Protein AF-A0A367UDM6-F1 (afdb_monomer_lite)

Radius of gyration: 26.12 Å; chains: 1; bounding box: 55×94×64 Å

Structure (mmCIF, N/CA/C/O backbone):
data_AF-A0A367UDM6-F1
#
_entry.id   AF-A0A367UDM6-F1
#
loop_
_atom_site.group_PDB
_atom_site.id
_atom_site.type_symbol
_atom_site.label_atom_id
_atom_site.label_alt_id
_atom_site.label_comp_id
_atom_site.label_asym_id
_atom_site.label_entity_id
_atom_site.label_seq_id
_atom_site.pdbx_PDB_ins_code
_atom_site.Cartn_x
_atom_site.Cartn_y
_atom_site.Cartn_z
_atom_site.occupancy
_atom_site.B_iso_or_equiv
_atom_site.auth_seq_id
_atom_site.auth_comp_id
_atom_site.auth_asym_id
_atom_site.auth_atom_id
_atom_site.pdbx_PDB_model_num
ATOM 1 N N . MET A 1 1 ? -26.751 77.078 39.925 1.00 35.97 1 MET A N 1
ATOM 2 C CA . MET A 1 1 ? -26.552 76.641 38.526 1.00 35.97 1 MET A CA 1
ATOM 3 C C . MET A 1 1 ? -26.388 75.133 38.505 1.00 35.97 1 MET A C 1
ATOM 5 O O . MET A 1 1 ? -25.827 74.573 39.434 1.00 35.97 1 MET A O 1
ATOM 9 N N . ILE A 1 2 ? -27.004 74.524 37.500 1.00 38.41 2 ILE A N 1
ATOM 10 C CA . ILE A 1 2 ?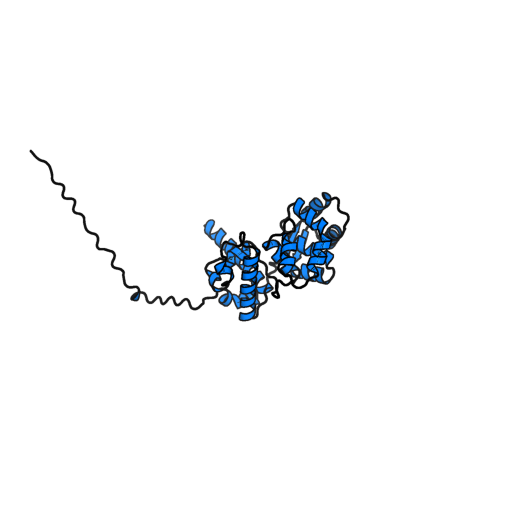 -27.357 73.110 37.335 1.00 38.41 2 ILE A CA 1
ATOM 11 C C . ILE A 1 2 ? -26.159 72.280 36.845 1.00 38.41 2 ILE A C 1
ATOM 13 O O . ILE A 1 2 ? -25.474 72.716 35.929 1.00 38.41 2 ILE A O 1
ATOM 17 N N . ALA A 1 3 ? -25.985 71.073 37.395 1.00 32.78 3 ALA A N 1
ATOM 18 C CA . ALA A 1 3 ? -25.475 69.860 36.731 1.00 32.78 3 ALA A CA 1
ATOM 19 C C . ALA A 1 3 ? -25.644 68.701 37.742 1.00 32.78 3 ALA A C 1
ATOM 21 O O . ALA A 1 3 ? -25.009 68.684 38.787 1.00 32.78 3 ALA A O 1
ATOM 22 N N . GLY A 1 4 ? -26.612 67.793 37.617 1.00 32.47 4 GLY A N 1
ATOM 23 C CA . GLY A 1 4 ? -26.711 66.826 36.527 1.00 32.47 4 GLY A CA 1
ATOM 24 C C . GLY A 1 4 ? -26.132 65.474 36.971 1.00 32.47 4 GLY A C 1
ATOM 25 O O . GLY A 1 4 ? -25.144 65.016 36.414 1.00 32.47 4 GLY A O 1
ATOM 26 N N . HIS A 1 5 ? -26.698 64.853 38.014 1.00 34.38 5 HIS A N 1
ATOM 27 C CA . HIS A 1 5 ? -26.355 63.481 38.405 1.00 34.38 5 HIS A CA 1
ATOM 28 C C . HIS A 1 5 ? -27.046 62.490 37.460 1.00 34.38 5 HIS A C 1
ATOM 30 O O . HIS A 1 5 ? -28.224 62.178 37.631 1.00 34.38 5 HIS A O 1
ATOM 36 N N . TYR A 1 6 ? -26.311 61.961 36.483 1.00 35.06 6 TYR A N 1
ATOM 37 C CA . TYR A 1 6 ? -26.729 60.755 35.772 1.00 35.06 6 TYR A CA 1
ATOM 38 C C . TYR A 1 6 ? -26.508 59.540 36.681 1.00 35.06 6 TYR A C 1
ATOM 40 O O . TYR A 1 6 ? -25.388 59.066 36.858 1.00 35.06 6 TYR A O 1
ATOM 48 N N . LYS A 1 7 ? -27.591 59.024 37.271 1.00 38.12 7 LYS A N 1
ATOM 49 C CA . LYS A 1 7 ? -27.615 57.674 37.845 1.00 38.12 7 LYS A CA 1
ATOM 50 C C . LYS A 1 7 ? -27.637 56.669 36.694 1.00 38.12 7 LYS A C 1
ATOM 52 O O . LYS A 1 7 ? -28.668 56.483 36.055 1.00 38.12 7 LYS A O 1
ATOM 57 N N . THR A 1 8 ? -26.525 55.988 36.440 1.00 35.59 8 THR A N 1
ATOM 58 C CA . THR A 1 8 ? -26.543 54.766 35.630 1.00 35.59 8 THR A CA 1
ATOM 59 C C . THR A 1 8 ? -27.162 53.643 36.461 1.00 35.59 8 THR A C 1
ATOM 61 O O . THR A 1 8 ? -26.503 53.069 37.329 1.00 35.59 8 THR A O 1
ATOM 64 N N . ASN A 1 9 ? -28.434 53.332 36.208 1.00 33.34 9 ASN A N 1
ATOM 65 C CA . ASN A 1 9 ? -29.053 52.089 36.657 1.00 33.34 9 ASN A CA 1
ATOM 66 C C . ASN A 1 9 ? -28.336 50.919 35.968 1.00 33.34 9 ASN A C 1
ATOM 68 O O . ASN A 1 9 ? -28.629 50.595 34.819 1.00 33.34 9 ASN A O 1
ATOM 72 N N . LYS A 1 10 ? -27.391 50.273 36.658 1.00 34.75 10 LYS A N 1
ATOM 73 C CA . LYS A 1 10 ? -26.944 48.934 36.263 1.00 34.75 10 LYS A CA 1
ATOM 74 C C . LYS A 1 10 ? -28.079 47.966 36.584 1.00 34.75 10 LYS A C 1
ATOM 76 O O . LYS A 1 10 ? -28.237 47.549 37.728 1.00 34.75 10 LYS A O 1
ATOM 81 N N . VAL A 1 11 ? -28.879 47.632 35.575 1.00 36.06 11 VAL A N 1
ATOM 82 C CA . VAL A 1 11 ? -29.756 46.460 35.618 1.00 36.06 11 VAL A CA 1
ATOM 83 C C . VAL A 1 11 ? -28.844 45.249 35.796 1.00 36.06 11 VAL A C 1
ATOM 85 O O . VAL A 1 11 ? -28.077 44.897 34.902 1.00 36.06 11 VAL A O 1
ATOM 88 N N . ARG A 1 12 ? -28.863 44.655 36.990 1.00 34.75 12 ARG A N 1
ATOM 89 C CA . ARG A 1 12 ? -28.202 43.378 37.254 1.00 34.75 12 ARG A CA 1
ATOM 90 C C . ARG A 1 12 ? -29.010 42.329 36.494 1.00 34.75 12 ARG A C 1
ATOM 92 O O . ARG A 1 12 ? -30.126 42.014 36.899 1.00 34.75 12 ARG A O 1
ATOM 99 N N . MET A 1 13 ? -28.496 41.858 35.359 1.00 31.05 13 MET A N 1
ATOM 100 C CA . MET A 1 13 ? -29.073 40.683 34.709 1.00 31.05 13 MET A CA 1
ATOM 101 C C . MET A 1 13 ? -28.973 39.514 35.699 1.00 31.05 13 MET A C 1
ATOM 103 O O . MET A 1 13 ? -27.928 39.385 36.347 1.00 31.05 13 MET A O 1
ATOM 107 N N . PRO A 1 14 ? -30.032 38.708 35.881 1.00 36.47 14 PRO A N 1
ATOM 108 C CA . PRO A 1 14 ? -29.934 37.515 36.706 1.00 36.47 14 PRO A CA 1
ATOM 109 C C . PRO A 1 14 ? -28.837 36.614 36.132 1.00 36.47 14 PRO A C 1
ATOM 111 O O . PRO A 1 14 ? -28.745 36.442 34.915 1.00 36.47 14 PRO A O 1
ATOM 114 N N . GLU A 1 15 ? -27.981 36.080 37.005 1.00 37.78 15 GLU A N 1
ATOM 115 C CA . GLU A 1 15 ? -27.029 35.039 36.621 1.00 37.78 15 GLU A CA 1
ATOM 116 C C . GLU A 1 15 ? -27.795 33.911 35.919 1.00 37.78 15 GLU A C 1
ATOM 118 O O . GLU A 1 15 ? -28.876 33.537 36.393 1.00 37.78 15 GLU A O 1
ATOM 123 N N . PRO A 1 16 ? -27.289 33.374 34.794 1.00 30.52 16 PRO A N 1
ATOM 124 C CA . PRO A 1 16 ? -27.935 32.252 34.140 1.00 30.52 16 PRO A CA 1
ATOM 125 C C . PRO A 1 16 ? -27.955 31.086 35.128 1.00 30.52 16 PRO A C 1
ATOM 127 O O . PRO A 1 16 ? -26.925 30.487 35.439 1.00 30.52 16 PRO A O 1
ATOM 130 N N . GLN A 1 17 ? -29.143 30.793 35.658 1.00 34.12 17 GLN A N 1
ATOM 131 C CA . GLN A 1 17 ? -29.380 29.605 36.458 1.00 34.12 17 GLN A CA 1
ATOM 132 C C . GLN A 1 17 ? -28.941 28.403 35.621 1.00 34.12 17 GLN A C 1
ATOM 134 O O . GLN A 1 17 ? -29.467 28.179 34.531 1.00 34.12 17 GLN A O 1
ATOM 139 N N . ARG A 1 18 ? -27.964 27.636 36.124 1.00 36.09 18 ARG A N 1
ATOM 140 C CA . ARG A 1 18 ? -27.658 26.301 35.602 1.00 36.09 18 ARG A CA 1
ATOM 141 C C . ARG A 1 18 ? -28.936 25.480 35.699 1.00 36.09 18 ARG A C 1
ATOM 143 O O . ARG A 1 18 ? -29.297 25.000 36.773 1.00 36.09 18 ARG A O 1
ATOM 150 N N . VAL A 1 19 ? -29.631 25.354 34.577 1.00 35.25 19 VAL A N 1
ATOM 151 C CA . VAL A 1 19 ? -30.741 24.424 34.439 1.00 35.25 19 VAL A CA 1
ATOM 152 C C . VAL A 1 19 ? -30.139 23.036 34.603 1.00 35.25 19 VAL A C 1
ATOM 154 O O . VAL A 1 19 ? -29.270 22.629 33.838 1.00 35.25 19 VAL A O 1
ATOM 157 N N . SER A 1 20 ? -30.535 22.357 35.675 1.00 38.78 20 SER A N 1
ATOM 158 C CA . SER A 1 20 ? -30.094 21.003 35.988 1.00 38.78 20 SER A CA 1
ATOM 159 C C . SER A 1 20 ? -30.383 20.092 34.789 1.00 38.78 20 SER A C 1
ATOM 161 O O . SER A 1 20 ? -31.542 19.955 34.391 1.00 38.78 20 SER A O 1
ATOM 163 N N . GLU A 1 21 ? -29.350 19.425 34.270 1.00 39.59 21 GLU A N 1
ATOM 164 C CA . GLU A 1 21 ? -29.388 18.466 33.150 1.00 39.59 21 GLU A CA 1
ATOM 165 C C . GLU A 1 21 ? -30.354 17.280 33.359 1.00 39.59 21 GLU A C 1
ATOM 167 O O . GLU A 1 21 ? -30.562 16.478 32.458 1.00 39.59 21 GLU A O 1
ATOM 172 N N . LYS A 1 22 ? -31.022 17.175 34.515 1.00 36.84 22 LYS A N 1
ATOM 173 C CA . LYS A 1 22 ? -32.024 16.136 34.801 1.00 36.84 22 LYS A CA 1
ATOM 174 C C . LYS A 1 22 ? -33.392 16.326 34.125 1.00 36.84 22 LYS A C 1
ATOM 176 O O . LYS A 1 22 ? -34.263 15.488 34.334 1.00 36.84 22 LYS A O 1
ATOM 181 N N . LEU A 1 23 ? -33.610 17.389 33.344 1.00 37.94 23 LEU A N 1
ATOM 182 C CA . LEU A 1 23 ? -34.902 17.674 32.684 1.00 37.94 23 LEU A CA 1
ATOM 183 C C . LEU A 1 23 ? -34.930 17.420 31.171 1.00 37.94 23 LEU A C 1
ATOM 185 O O . LEU A 1 23 ? -35.984 17.540 30.551 1.00 37.94 23 LEU A O 1
ATOM 189 N N . LEU A 1 24 ? -33.813 16.999 30.584 1.00 37.78 24 LEU A N 1
ATOM 190 C CA . LEU A 1 24 ? -33.783 16.441 29.239 1.00 37.78 24 LEU A CA 1
ATOM 191 C C . LEU A 1 24 ? -33.465 14.963 29.402 1.00 37.78 24 LEU A C 1
ATOM 193 O O . LEU A 1 24 ? -32.343 14.602 29.738 1.00 37.78 24 LEU A O 1
ATOM 197 N N . GLY A 1 25 ? -34.467 14.108 29.209 1.00 35.09 25 GLY A N 1
ATOM 198 C CA . GLY A 1 25 ? -34.330 12.652 29.194 1.00 35.09 25 GLY A CA 1
ATOM 199 C C . GLY A 1 25 ? -33.499 12.145 28.014 1.00 35.09 25 GLY A C 1
ATOM 200 O O . GLY A 1 25 ? -33.916 11.222 27.326 1.00 35.09 25 GLY A O 1
ATOM 201 N N . VAL A 1 26 ? -32.335 12.743 27.765 1.00 39.34 26 VAL A N 1
ATOM 202 C CA . VAL A 1 26 ? -31.347 12.260 26.813 1.00 39.34 26 VAL A CA 1
ATOM 203 C C . VAL A 1 26 ? -30.270 11.569 27.621 1.00 39.34 26 VAL A C 1
ATOM 205 O O . VAL A 1 26 ? -29.244 12.124 28.003 1.00 39.34 26 VAL A O 1
ATOM 208 N N . ASN A 1 27 ? -30.568 10.317 27.933 1.00 30.84 27 ASN A N 1
ATOM 209 C CA . ASN A 1 27 ? -29.578 9.370 28.384 1.00 30.84 27 ASN A CA 1
ATOM 210 C C . ASN A 1 27 ? -28.679 9.090 27.168 1.00 30.84 27 ASN A C 1
ATOM 212 O O . ASN A 1 27 ? -28.919 8.129 26.442 1.00 30.84 27 ASN A O 1
ATOM 216 N N . TRP A 1 28 ? -27.676 9.937 26.900 1.00 37.62 28 TRP A N 1
ATOM 217 C CA . TRP A 1 28 ? -26.573 9.585 26.000 1.00 37.62 28 TRP A CA 1
ATOM 218 C C . TRP A 1 28 ? -25.713 8.535 26.704 1.00 37.62 28 TRP A C 1
ATOM 220 O O . TRP A 1 28 ? -24.564 8.761 27.073 1.00 37.62 28 TRP A O 1
ATOM 230 N N . LYS A 1 29 ? -26.288 7.352 26.913 1.00 35.75 29 LYS A N 1
ATOM 231 C CA . LYS A 1 29 ? -25.485 6.148 26.896 1.00 35.75 29 LYS A CA 1
ATOM 232 C C . LYS A 1 29 ? -25.047 6.014 25.446 1.00 35.75 29 LYS A C 1
ATOM 234 O O . LYS A 1 29 ? -25.788 5.473 24.632 1.00 35.75 29 LYS A O 1
ATOM 239 N N . PHE A 1 30 ? -23.866 6.537 25.130 1.00 42.69 30 PHE A N 1
ATOM 240 C CA . PHE A 1 30 ? -23.051 5.969 24.067 1.00 42.69 30 PHE A CA 1
ATOM 241 C C . PHE A 1 30 ? -22.792 4.517 24.487 1.00 42.69 30 PHE A C 1
ATOM 243 O O . PHE A 1 30 ? -21.803 4.209 25.140 1.00 42.69 30 PHE A O 1
ATOM 250 N N . ALA A 1 31 ? -23.762 3.634 24.243 1.00 41.09 31 ALA A N 1
ATOM 251 C CA . ALA A 1 31 ? -23.430 2.240 24.030 1.00 41.09 31 ALA A CA 1
ATOM 252 C C . ALA A 1 31 ? -22.406 2.255 22.897 1.00 41.09 31 ALA A C 1
ATOM 254 O O . ALA A 1 31 ? -22.647 2.982 21.938 1.00 41.09 31 ALA A O 1
ATOM 255 N N . ASP A 1 32 ? -21.283 1.555 23.064 1.00 53.94 32 ASP A N 1
ATOM 256 C CA . ASP A 1 32 ? -20.165 1.462 22.119 1.00 53.94 32 ASP A CA 1
ATOM 257 C C . ASP A 1 32 ? -20.661 1.360 20.668 1.00 53.94 32 ASP A C 1
ATOM 259 O O . ASP A 1 32 ? -20.943 0.278 20.149 1.00 53.94 32 ASP A O 1
ATOM 263 N N . HIS A 1 33 ? -20.858 2.513 20.034 1.00 66.56 33 HIS A N 1
ATOM 264 C CA . HIS A 1 33 ? -21.528 2.606 18.752 1.00 66.56 33 HIS A CA 1
ATOM 265 C C . HIS A 1 33 ? -20.448 2.503 17.695 1.00 66.56 33 HIS A C 1
ATOM 267 O O . HIS A 1 33 ? -19.796 3.481 17.342 1.00 66.56 33 HIS A O 1
ATOM 273 N N . MET A 1 34 ? -20.222 1.278 17.252 1.00 80.00 34 MET A N 1
ATOM 274 C CA . MET A 1 34 ? -19.227 0.952 16.246 1.00 80.00 34 MET A CA 1
ATOM 275 C C . MET A 1 34 ? -19.828 1.163 14.861 1.00 80.00 34 MET A C 1
ATOM 277 O O . MET A 1 34 ? -20.696 0.392 14.448 1.00 80.00 34 MET A O 1
ATOM 281 N N . ALA A 1 35 ? -19.388 2.189 14.132 1.00 88.50 35 ALA A N 1
ATOM 282 C CA . ALA A 1 35 ? -19.884 2.462 12.784 1.00 88.50 35 ALA A CA 1
ATOM 283 C C . ALA A 1 35 ? -19.607 1.280 11.844 1.00 88.50 35 ALA A C 1
ATOM 285 O O . ALA A 1 35 ? -20.434 0.946 10.992 1.00 88.50 35 ALA A O 1
ATOM 286 N N . ILE A 1 36 ? -18.497 0.560 12.053 1.00 90.56 36 ILE A N 1
ATOM 287 C CA . ILE A 1 36 ? -18.208 -0.674 11.315 1.00 90.56 36 ILE A CA 1
ATOM 288 C C . ILE A 1 36 ? -19.290 -1.730 11.554 1.00 90.56 36 ILE A C 1
ATOM 290 O O . ILE A 1 36 ? -19.699 -2.386 10.596 1.00 90.56 36 ILE A O 1
ATOM 294 N N . HIS A 1 37 ? -19.804 -1.868 12.784 1.00 91.81 37 HIS A N 1
ATOM 295 C CA . HIS A 1 37 ? -20.861 -2.833 13.107 1.00 91.81 37 HIS A CA 1
ATOM 296 C C . HIS A 1 37 ? -22.113 -2.630 12.244 1.00 91.81 37 HIS A C 1
ATOM 298 O O . HIS A 1 37 ? -22.652 -3.585 11.678 1.00 91.81 37 HIS A O 1
ATOM 304 N N . GLU A 1 38 ? -22.550 -1.382 12.100 1.00 90.06 38 GLU A N 1
ATOM 305 C CA . GLU A 1 38 ? -23.736 -1.034 11.313 1.00 90.06 38 GLU A CA 1
ATOM 306 C C . GLU A 1 38 ? -23.540 -1.299 9.817 1.00 90.06 38 GLU A C 1
ATOM 308 O O . GLU A 1 38 ? -24.483 -1.624 9.093 1.00 90.06 38 GLU A O 1
ATOM 313 N N . GLN A 1 39 ? -22.292 -1.218 9.354 1.00 91.88 39 GLN A N 1
ATOM 314 C CA . GLN A 1 39 ? -21.922 -1.393 7.955 1.00 91.88 39 GLN A CA 1
ATOM 315 C C . GLN A 1 39 ? -21.478 -2.827 7.615 1.00 91.88 39 GLN A C 1
ATOM 317 O O . GLN A 1 39 ? -21.146 -3.094 6.460 1.00 91.88 39 GLN A O 1
ATOM 322 N N . ILE A 1 40 ? -21.516 -3.793 8.545 1.00 92.44 40 ILE A N 1
ATOM 323 C CA . ILE A 1 40 ? -21.000 -5.160 8.302 1.00 92.44 40 ILE A CA 1
ATOM 324 C C . ILE A 1 40 ? -21.653 -5.844 7.104 1.00 92.44 40 ILE A C 1
ATOM 326 O O . ILE A 1 40 ? -20.968 -6.479 6.299 1.00 92.44 40 ILE A O 1
ATOM 330 N N . GLN A 1 41 ? -22.971 -5.712 6.939 1.00 91.25 41 GLN A N 1
ATOM 331 C CA . GLN A 1 41 ? -23.644 -6.306 5.781 1.00 91.25 41 GLN A CA 1
ATOM 332 C C . GLN A 1 41 ? -23.197 -5.657 4.472 1.00 91.25 41 GLN A C 1
ATOM 334 O O . GLN A 1 41 ? -23.0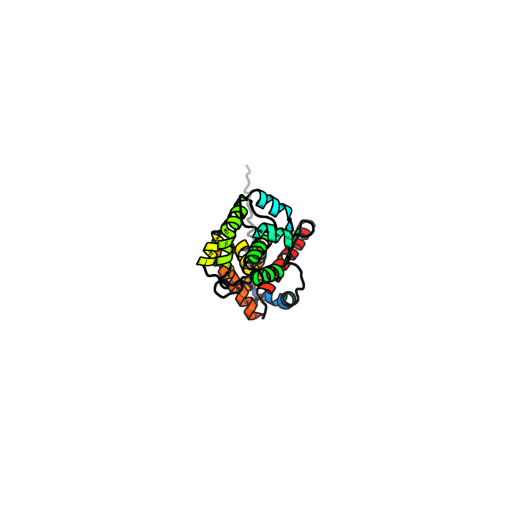66 -6.349 3.462 1.00 91.25 41 GLN A O 1
ATOM 339 N N . ARG A 1 42 ? -22.897 -4.355 4.484 1.00 89.56 42 ARG A N 1
ATOM 340 C CA . ARG A 1 42 ? -22.290 -3.674 3.342 1.00 89.56 42 ARG A CA 1
ATOM 341 C C . ARG A 1 42 ? -20.887 -4.223 3.098 1.00 89.56 42 ARG A C 1
ATOM 343 O O . ARG A 1 42 ? -20.645 -4.722 2.006 1.00 89.56 42 ARG A O 1
ATOM 350 N N . ILE A 1 43 ? -20.020 -4.255 4.113 1.00 91.25 43 ILE A N 1
ATOM 351 C CA . ILE A 1 43 ? -18.641 -4.782 4.034 1.00 91.25 43 ILE A CA 1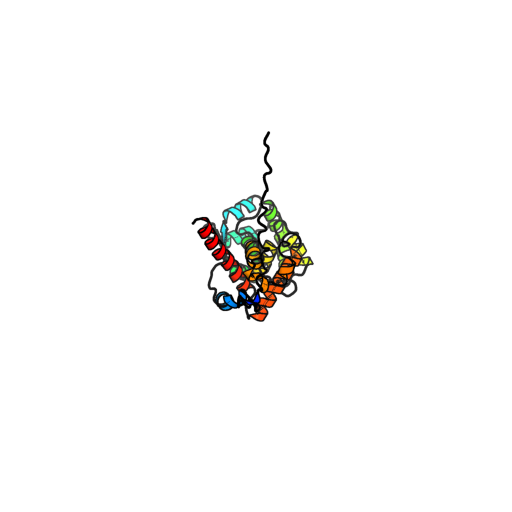
ATOM 352 C C . ILE A 1 43 ? -18.602 -6.175 3.382 1.00 91.25 43 ILE A C 1
ATOM 354 O O . ILE A 1 43 ? -17.814 -6.417 2.458 1.00 91.25 43 ILE A O 1
ATOM 358 N N . ARG A 1 44 ? -19.508 -7.069 3.803 1.00 90.56 44 ARG A N 1
ATOM 359 C CA . ARG A 1 44 ? -19.636 -8.436 3.273 1.00 90.56 44 ARG A CA 1
ATOM 360 C C . ARG A 1 44 ? -20.109 -8.499 1.826 1.00 90.56 44 ARG A C 1
ATOM 362 O O . ARG A 1 44 ? -19.588 -9.294 1.049 1.00 90.56 44 ARG A O 1
ATOM 369 N N . ASN A 1 45 ? -21.069 -7.655 1.460 1.00 86.69 45 ASN A N 1
ATOM 370 C CA . ASN A 1 45 ? -21.760 -7.733 0.173 1.00 86.69 45 ASN A CA 1
ATOM 371 C C . ASN A 1 45 ? -21.246 -6.752 -0.885 1.00 86.69 45 ASN A C 1
ATOM 373 O O . ASN A 1 45 ? -21.791 -6.717 -1.988 1.00 86.69 45 ASN A O 1
ATOM 377 N N . LEU A 1 46 ? -20.217 -5.960 -0.585 1.00 79.81 46 LEU A N 1
ATOM 378 C CA . LEU A 1 46 ? -19.567 -5.085 -1.556 1.00 79.81 46 LEU A CA 1
ATOM 379 C C . LEU A 1 46 ? -19.144 -5.899 -2.797 1.00 79.81 46 LEU A C 1
ATOM 381 O O . LEU A 1 46 ? -18.406 -6.882 -2.703 1.00 79.81 46 LEU A O 1
ATOM 385 N N . LYS A 1 47 ? -19.642 -5.500 -3.973 1.00 66.44 47 LYS A N 1
ATOM 386 C CA . LYS A 1 47 ? -19.364 -6.148 -5.274 1.00 66.44 47 LYS A CA 1
ATOM 387 C C . LYS A 1 47 ? -18.413 -5.340 -6.163 1.00 66.44 47 LYS A C 1
ATOM 389 O O . LYS A 1 47 ? -18.184 -5.711 -7.308 1.00 66.44 47 LYS A O 1
ATOM 394 N N . SER A 1 48 ? -17.915 -4.219 -5.656 1.00 57.78 48 SER A N 1
ATOM 395 C CA . SER A 1 48 ? -17.253 -3.191 -6.450 1.00 57.78 48 SER A CA 1
ATOM 396 C C . SER A 1 48 ? -15.907 -3.612 -7.052 1.00 57.78 48 SER A C 1
ATOM 398 O O . SER A 1 48 ? -15.164 -4.419 -6.488 1.00 57.78 48 SER A O 1
ATOM 400 N N . THR A 1 49 ? -15.592 -2.975 -8.183 1.00 53.88 49 THR A N 1
ATOM 401 C CA . THR A 1 49 ? -14.324 -2.977 -8.929 1.00 53.88 49 THR A CA 1
ATOM 402 C C . THR A 1 49 ? -13.293 -1.971 -8.392 1.00 53.88 49 THR A C 1
ATOM 404 O O . THR A 1 49 ? -12.264 -1.761 -9.029 1.00 53.88 49 THR A O 1
ATOM 407 N N . THR A 1 50 ? -13.527 -1.347 -7.230 1.00 55.66 50 THR A N 1
ATOM 408 C CA . THR A 1 50 ? -12.801 -0.168 -6.689 1.00 55.66 50 THR A CA 1
ATOM 409 C C . THR A 1 50 ? -11.300 -0.321 -6.469 1.00 55.66 50 THR A C 1
ATOM 411 O O . THR A 1 50 ? -10.628 0.657 -6.159 1.00 55.66 50 THR A O 1
ATOM 414 N N . TRP A 1 51 ? -10.747 -1.510 -6.669 1.00 73.62 51 TRP A N 1
ATOM 415 C CA . TRP A 1 51 ? -9.309 -1.752 -6.587 1.00 73.62 51 TRP A CA 1
ATOM 416 C C . TRP A 1 51 ? -8.650 -2.157 -7.884 1.00 73.62 51 TRP A C 1
ATOM 418 O O . TRP A 1 51 ? -7.573 -2.757 -7.888 1.00 73.62 51 TRP A O 1
ATOM 428 N N . GLN A 1 52 ? -9.285 -1.774 -8.980 1.00 85.38 52 GLN A N 1
ATOM 429 C CA . GLN A 1 52 ? -8.613 -1.592 -10.242 1.00 85.38 52 GLN A CA 1
ATOM 430 C C . GLN A 1 52 ? -7.966 -0.212 -10.274 1.00 85.38 52 GLN A C 1
ATOM 432 O O . GLN A 1 52 ? -8.623 0.811 -10.087 1.00 85.38 52 GLN A O 1
ATOM 437 N N . THR A 1 53 ? -6.665 -0.191 -10.520 1.00 88.50 53 THR A N 1
ATOM 438 C CA . THR A 1 53 ? -5.974 1.026 -10.914 1.00 88.50 53 THR A CA 1
ATOM 439 C C . THR A 1 53 ? -5.821 1.038 -12.425 1.00 88.50 53 THR A C 1
ATOM 441 O O . THR A 1 53 ? -5.704 -0.011 -13.059 1.00 88.50 53 THR A O 1
ATOM 444 N N . VAL A 1 54 ? -5.853 2.237 -12.999 1.00 90.25 54 VAL A N 1
ATOM 445 C CA . VAL A 1 54 ? -5.528 2.466 -14.404 1.00 90.25 54 VAL A CA 1
ATOM 446 C C . VAL A 1 54 ? -4.322 3.383 -14.432 1.00 90.25 54 VAL A C 1
ATOM 448 O O . VAL A 1 54 ? -4.321 4.438 -13.792 1.00 90.25 54 VAL A O 1
ATOM 451 N N . SER A 1 55 ? -3.286 2.960 -15.142 1.00 92.19 55 SER A N 1
ATOM 452 C CA . SER A 1 55 ? -2.083 3.747 -15.354 1.00 92.19 55 SER A CA 1
ATOM 453 C C . SER A 1 55 ? -1.793 3.864 -16.841 1.00 92.19 55 SER A C 1
ATOM 455 O O . SER A 1 55 ? -2.049 2.938 -17.604 1.00 92.19 55 SER A O 1
ATOM 457 N N . ARG A 1 56 ? -1.260 5.006 -17.268 1.00 91.38 56 ARG A N 1
ATOM 458 C CA . ARG A 1 56 ? -0.939 5.236 -18.677 1.00 91.38 56 ARG A CA 1
ATOM 459 C C . ARG A 1 56 ? 0.397 4.600 -19.035 1.00 91.38 56 ARG A C 1
ATOM 461 O O . ARG A 1 56 ? 1.395 4.855 -18.366 1.00 91.38 56 ARG A O 1
ATOM 468 N N . GLU A 1 57 ? 0.431 3.827 -20.112 1.00 91.81 57 GLU A N 1
ATOM 469 C CA . GLU A 1 57 ? 1.641 3.165 -20.611 1.00 91.81 57 GLU A CA 1
ATOM 470 C C . GLU A 1 57 ? 2.746 4.169 -20.967 1.00 91.81 57 GLU A C 1
ATOM 472 O O . GLU A 1 57 ? 3.911 3.963 -20.625 1.00 91.81 57 GLU A O 1
ATOM 477 N N . ASP A 1 58 ? 2.383 5.277 -21.616 1.00 89.44 58 ASP A N 1
ATOM 478 C CA . ASP A 1 58 ? 3.328 6.289 -22.096 1.00 89.44 58 ASP A CA 1
ATOM 479 C C . ASP A 1 58 ? 4.095 6.982 -20.963 1.00 89.44 58 ASP A C 1
ATOM 481 O O . ASP A 1 58 ? 5.268 7.324 -21.120 1.00 89.44 58 ASP A O 1
ATOM 485 N N . MET A 1 59 ? 3.464 7.123 -19.796 1.00 87.50 59 MET A N 1
ATOM 486 C CA . MET A 1 59 ? 4.113 7.589 -18.580 1.00 87.50 59 MET A CA 1
ATOM 487 C C . MET A 1 59 ? 5.242 6.636 -18.187 1.00 87.50 59 MET A C 1
ATOM 489 O O . MET A 1 59 ? 6.355 7.088 -17.948 1.00 87.50 59 MET A O 1
ATOM 493 N N . TRP A 1 60 ? 4.995 5.327 -18.149 1.00 88.50 60 TRP A N 1
ATOM 494 C CA . TRP A 1 60 ? 6.021 4.354 -17.771 1.00 88.50 60 TRP A CA 1
ATOM 495 C C . TRP A 1 60 ? 7.125 4.259 -18.817 1.00 88.50 60 TRP A C 1
ATOM 497 O O . TRP A 1 60 ? 8.296 4.357 -18.458 1.00 88.50 60 TRP A O 1
ATOM 507 N N . ARG A 1 61 ? 6.777 4.152 -20.105 1.00 87.94 61 ARG A N 1
ATOM 508 C CA . ARG A 1 61 ? 7.771 4.094 -21.190 1.00 87.94 61 ARG A CA 1
ATOM 509 C C . ARG A 1 61 ? 8.640 5.342 -21.240 1.00 87.94 61 ARG A C 1
ATOM 511 O O . ARG A 1 61 ? 9.857 5.230 -21.196 1.00 87.94 61 ARG A O 1
ATOM 518 N N . GLY A 1 62 ? 8.033 6.528 -21.206 1.00 84.06 62 GLY A N 1
ATOM 519 C CA . GLY A 1 62 ? 8.778 7.786 -21.229 1.00 84.06 62 GLY A CA 1
ATOM 520 C C . GLY A 1 62 ? 9.673 7.993 -20.003 1.00 84.06 62 GLY A C 1
ATOM 521 O O . GLY A 1 62 ? 10.661 8.728 -20.081 1.00 84.06 62 GLY A O 1
ATOM 522 N N . LEU A 1 63 ? 9.353 7.360 -18.869 1.00 80.12 63 LEU A N 1
ATOM 523 C CA . LEU A 1 63 ? 10.241 7.324 -17.711 1.00 80.12 63 LEU A CA 1
ATOM 524 C C . LEU A 1 63 ? 11.382 6.311 -17.889 1.00 80.12 63 LEU A C 1
ATOM 526 O O . LEU A 1 63 ? 12.513 6.650 -17.551 1.00 80.12 63 LEU A O 1
ATOM 530 N N . LEU A 1 64 ? 11.104 5.115 -18.423 1.00 84.94 64 LEU A N 1
ATOM 531 C CA . LEU A 1 64 ? 12.095 4.061 -18.681 1.00 84.94 64 LEU A CA 1
ATOM 532 C C . LEU A 1 64 ? 13.113 4.462 -19.757 1.00 84.94 64 LEU A C 1
ATOM 534 O O . LEU A 1 64 ? 14.298 4.222 -19.564 1.00 84.94 64 LEU A O 1
ATOM 538 N N . ASP A 1 65 ? 12.688 5.149 -20.822 1.00 82.31 65 ASP A N 1
ATOM 539 C CA . ASP A 1 65 ? 13.561 5.628 -21.912 1.00 82.31 65 ASP A CA 1
ATOM 540 C C . ASP A 1 65 ? 14.667 6.577 -21.421 1.00 82.31 65 ASP A C 1
ATOM 542 O O . ASP A 1 65 ? 15.693 6.767 -22.072 1.00 82.31 65 ASP A O 1
ATOM 546 N N . ARG A 1 66 ? 14.459 7.203 -20.257 1.00 78.75 66 ARG A N 1
ATOM 547 C CA . ARG A 1 66 ? 15.429 8.105 -19.618 1.00 78.75 66 ARG A CA 1
ATOM 548 C C . ARG A 1 66 ? 16.423 7.367 -18.723 1.00 78.75 66 ARG A C 1
ATOM 550 O O . ARG A 1 66 ? 17.316 8.008 -18.169 1.00 78.75 66 ARG A O 1
ATOM 557 N N . LEU A 1 67 ? 16.258 6.059 -18.535 1.00 76.50 67 LEU A N 1
ATOM 558 C CA . LEU A 1 67 ? 17.119 5.230 -17.701 1.00 76.50 67 LEU A CA 1
ATOM 559 C C . LEU A 1 67 ? 18.114 4.473 -18.578 1.00 76.50 67 LEU A C 1
ATOM 561 O O . LEU A 1 67 ? 17.732 3.719 -19.466 1.00 76.50 67 LEU A O 1
ATOM 565 N N . SER A 1 68 ? 19.403 4.591 -18.267 1.00 68.00 68 SER A N 1
ATOM 566 C CA . SER A 1 68 ? 20.407 3.646 -18.760 1.00 68.00 68 SER A CA 1
ATOM 567 C C . SER A 1 68 ? 20.333 2.371 -17.917 1.00 68.00 68 SER A C 1
ATOM 569 O O . SER A 1 68 ? 21.070 2.229 -16.940 1.00 68.00 68 SER A O 1
ATOM 571 N N . TYR A 1 69 ? 19.394 1.483 -18.241 1.00 72.31 69 TYR A N 1
ATOM 572 C CA . TYR A 1 69 ? 19.125 0.261 -17.482 1.00 72.31 69 TYR A CA 1
ATOM 573 C C . TYR A 1 69 ? 19.019 -0.959 -18.401 1.00 72.31 69 TYR A C 1
ATOM 575 O O . TYR A 1 69 ? 18.488 -0.863 -19.503 1.00 72.31 69 TYR A O 1
ATOM 583 N N . ASN A 1 70 ? 19.542 -2.100 -17.941 1.00 73.81 70 ASN A N 1
ATOM 584 C CA . ASN A 1 70 ? 19.675 -3.307 -18.761 1.00 73.81 70 ASN A CA 1
ATOM 585 C C . ASN A 1 70 ? 18.576 -4.351 -18.522 1.00 73.81 70 ASN A C 1
ATOM 587 O O . ASN A 1 70 ? 18.369 -5.195 -19.393 1.00 73.81 70 ASN A O 1
ATOM 591 N N . ASP A 1 71 ? 17.892 -4.339 -17.375 1.00 81.56 71 ASP A N 1
ATOM 592 C CA . ASP A 1 71 ? 16.875 -5.355 -17.083 1.00 81.56 71 ASP A CA 1
ATOM 593 C C . ASP A 1 71 ? 15.559 -5.059 -17.816 1.00 81.56 71 ASP A C 1
ATOM 595 O O . ASP A 1 71 ? 15.132 -3.913 -17.988 1.00 81.56 71 ASP A O 1
ATOM 599 N N . GLN A 1 72 ? 14.986 -6.137 -18.347 1.00 85.88 72 GLN A N 1
ATOM 600 C CA . GLN A 1 72 ? 13.862 -6.105 -19.272 1.00 85.88 72 GLN A CA 1
ATOM 601 C C . GLN A 1 72 ? 12.524 -6.355 -18.578 1.00 85.88 72 GLN A C 1
ATOM 603 O O . GLN A 1 72 ? 11.491 -6.257 -19.229 1.00 85.88 72 GLN A O 1
ATOM 608 N N . SER A 1 73 ? 12.502 -6.580 -17.262 1.00 88.94 73 SER A N 1
ATOM 609 C CA . SER A 1 73 ? 11.291 -6.937 -16.519 1.00 88.94 73 SER A CA 1
ATOM 610 C C . SER A 1 73 ? 10.206 -5.868 -16.652 1.00 88.94 73 SER A C 1
ATOM 612 O O . SER A 1 73 ? 9.042 -6.186 -16.872 1.00 88.94 73 SER A O 1
ATOM 614 N N . PHE A 1 74 ? 10.575 -4.584 -16.556 1.00 89.25 74 PHE A N 1
ATOM 615 C CA . PHE A 1 74 ? 9.641 -3.473 -16.772 1.00 89.25 74 PHE A CA 1
ATOM 616 C C . PHE A 1 74 ? 9.172 -3.380 -18.238 1.00 89.25 74 PHE A C 1
ATOM 618 O O . PHE A 1 74 ? 7.960 -3.415 -18.461 1.00 89.25 74 PHE A O 1
ATOM 625 N N . PRO A 1 75 ? 10.066 -3.275 -19.245 1.00 89.00 75 PRO A N 1
ATOM 626 C CA . PRO A 1 75 ? 9.672 -3.282 -20.657 1.00 89.00 75 PRO A CA 1
ATOM 627 C C . PRO A 1 75 ? 8.795 -4.472 -21.072 1.00 89.00 75 PRO A C 1
ATOM 629 O O . PRO A 1 75 ? 7.773 -4.272 -21.734 1.00 89.00 75 PRO A O 1
ATOM 632 N N . GLU A 1 76 ? 9.162 -5.686 -20.660 1.00 90.94 76 GLU A N 1
ATOM 633 C CA . GLU A 1 76 ? 8.421 -6.919 -20.935 1.00 90.94 76 GLU A CA 1
ATOM 634 C C . GLU A 1 76 ? 7.053 -6.888 -20.263 1.00 90.94 76 GLU A C 1
ATOM 636 O O . GLU A 1 76 ? 6.050 -7.185 -20.911 1.00 90.94 76 GLU A O 1
ATOM 641 N N . PHE A 1 77 ? 6.971 -6.459 -19.000 1.00 94.00 77 PHE A N 1
ATOM 642 C CA . PHE A 1 77 ? 5.688 -6.307 -18.319 1.00 94.00 77 PHE A CA 1
ATOM 643 C C . PHE A 1 77 ? 4.758 -5.360 -19.086 1.00 94.00 77 PHE A C 1
ATOM 645 O O . PHE A 1 77 ? 3.604 -5.698 -19.351 1.00 94.00 77 PHE A O 1
ATOM 652 N N . LEU A 1 78 ? 5.262 -4.192 -19.498 1.00 92.62 78 LEU A N 1
ATOM 653 C CA . LEU A 1 78 ? 4.481 -3.227 -20.273 1.00 92.62 78 LEU A CA 1
ATOM 654 C C . LEU A 1 78 ? 4.007 -3.817 -21.604 1.00 92.62 78 LEU A C 1
ATOM 656 O O . LEU A 1 78 ? 2.865 -3.600 -21.986 1.00 92.62 78 LEU A O 1
ATOM 660 N N . GLN A 1 79 ? 4.847 -4.587 -22.297 1.00 92.25 79 GLN A N 1
ATOM 661 C CA . GLN A 1 79 ? 4.472 -5.230 -23.558 1.00 92.25 79 GLN A CA 1
ATOM 662 C C . GLN A 1 79 ? 3.329 -6.245 -23.401 1.00 92.25 79 GLN A C 1
ATOM 664 O O . GLN A 1 79 ? 2.491 -6.352 -24.293 1.00 92.25 79 GLN A O 1
ATOM 669 N N . HIS A 1 80 ? 3.288 -6.983 -22.289 1.00 92.06 80 HIS A N 1
ATOM 670 C CA . HIS A 1 80 ? 2.279 -8.022 -22.061 1.00 92.06 80 HIS A CA 1
ATOM 671 C C . HIS A 1 80 ? 0.990 -7.498 -21.416 1.00 92.06 80 HIS A C 1
ATOM 673 O O . HIS A 1 80 ? -0.067 -8.103 -21.594 1.00 92.06 80 HIS A O 1
ATOM 679 N N . HIS A 1 81 ? 1.066 -6.400 -20.658 1.00 93.12 81 HIS A N 1
ATOM 680 C CA . HIS A 1 81 ? -0.043 -5.922 -19.826 1.00 93.12 81 HIS A CA 1
ATOM 681 C C . HIS A 1 81 ? -0.611 -4.557 -20.231 1.00 93.12 81 HIS A C 1
ATOM 683 O O . HIS A 1 81 ? -1.673 -4.188 -19.725 1.00 93.12 81 HIS A O 1
ATOM 689 N N . ALA A 1 82 ? 0.043 -3.807 -21.124 1.00 92.81 82 ALA A N 1
ATOM 690 C CA . ALA A 1 82 ? -0.533 -2.585 -21.671 1.00 92.81 82 ALA A CA 1
ATOM 691 C C . ALA A 1 82 ? -1.463 -2.900 -22.851 1.00 92.81 82 ALA A C 1
ATOM 693 O O . ALA A 1 82 ? -1.073 -3.534 -23.831 1.00 92.81 82 ALA A O 1
ATOM 694 N N . VAL A 1 83 ? -2.706 -2.433 -22.765 1.00 91.88 83 VAL A N 1
ATOM 695 C CA . VAL A 1 83 ? -3.727 -2.588 -23.804 1.00 91.88 83 VAL A CA 1
ATOM 696 C C . VAL A 1 83 ? -4.263 -1.206 -24.144 1.00 91.88 83 VAL A C 1
ATOM 698 O O . VAL A 1 83 ? -4.717 -0.479 -23.266 1.00 91.88 83 VAL A O 1
ATOM 701 N N . ASN A 1 84 ? -4.214 -0.833 -25.425 1.00 91.88 84 ASN A N 1
ATOM 702 C CA . ASN A 1 84 ? -4.654 0.480 -25.915 1.00 91.88 84 ASN A CA 1
ATOM 703 C C . ASN A 1 84 ? -4.002 1.677 -25.186 1.00 91.88 84 ASN A C 1
ATOM 705 O O . ASN A 1 84 ? -4.647 2.704 -24.990 1.00 91.88 84 ASN A O 1
ATOM 709 N N . GLY A 1 85 ? -2.729 1.561 -24.787 1.00 91.00 85 GLY A N 1
ATOM 710 C CA . GLY A 1 85 ? -2.011 2.634 -24.089 1.00 91.00 85 GLY A CA 1
ATOM 711 C C . GLY A 1 85 ? -2.266 2.707 -22.581 1.00 91.00 85 GLY A C 1
ATOM 712 O O . GLY A 1 85 ? -1.772 3.625 -21.921 1.00 91.00 85 GLY A O 1
ATOM 713 N N . GLU A 1 86 ? -3.013 1.759 -22.013 1.00 93.44 86 GLU A N 1
ATOM 714 C CA . GLU A 1 86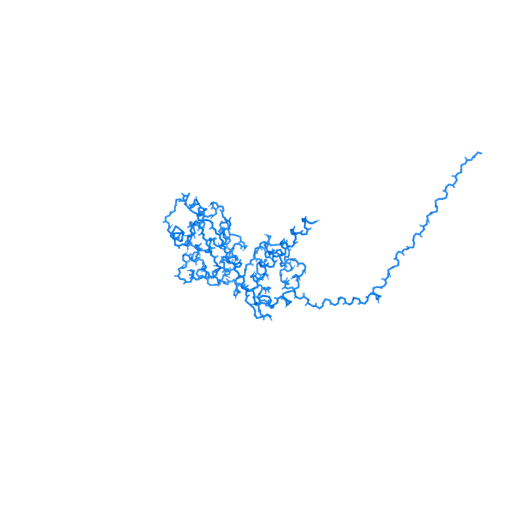 ? -3.357 1.724 -20.593 1.00 93.44 86 GLU A CA 1
ATOM 715 C C . GLU A 1 86 ? -2.999 0.386 -19.947 1.00 93.44 86 GLU A C 1
ATOM 717 O O . GLU A 1 86 ? -3.058 -0.675 -20.563 1.00 93.44 86 GLU A O 1
ATOM 722 N N . ILE A 1 87 ? -2.664 0.442 -18.663 1.00 94.19 87 ILE A N 1
ATOM 723 C CA . ILE A 1 87 ? -2.390 -0.707 -17.808 1.00 94.19 87 ILE A CA 1
ATOM 724 C C . ILE A 1 87 ? -3.466 -0.704 -16.731 1.00 94.19 87 ILE A C 1
ATOM 726 O O . ILE A 1 87 ? -3.474 0.151 -15.844 1.00 94.19 87 ILE A O 1
ATOM 730 N N . SER A 1 88 ? -4.390 -1.651 -16.835 1.00 93.31 88 SER A N 1
ATOM 731 C CA . SER A 1 88 ? -5.463 -1.853 -15.867 1.00 93.31 88 SER A CA 1
ATOM 732 C C . SER A 1 88 ? -5.121 -3.030 -14.966 1.00 93.31 88 SER A C 1
ATOM 734 O O . SER A 1 88 ? -5.051 -4.160 -15.441 1.00 93.31 88 SER A O 1
ATOM 736 N N . LEU A 1 89 ? -4.924 -2.781 -13.671 1.00 92.50 89 LEU A N 1
ATOM 737 C CA . LEU A 1 89 ? -4.569 -3.821 -12.704 1.00 92.50 89 LEU A CA 1
ATOM 738 C C . LEU A 1 89 ? -5.525 -3.796 -11.519 1.00 92.50 89 LEU A C 1
ATOM 740 O O . LEU A 1 89 ? -5.542 -2.832 -10.749 1.00 92.50 89 LEU A O 1
ATOM 744 N N . ALA A 1 90 ? -6.286 -4.874 -11.327 1.00 89.88 90 ALA A N 1
ATOM 745 C CA . ALA A 1 90 ? -6.932 -5.115 -10.047 1.00 89.88 90 ALA A CA 1
ATOM 746 C C . ALA A 1 90 ? -5.917 -5.658 -9.033 1.00 89.88 90 ALA A C 1
ATOM 748 O O . ALA A 1 90 ? -4.995 -6.388 -9.394 1.00 89.88 90 ALA A O 1
ATOM 749 N N . ARG A 1 91 ? -6.119 -5.389 -7.736 1.00 88.88 91 ARG A N 1
ATOM 750 C CA . ARG A 1 91 ? -5.265 -5.942 -6.660 1.00 88.88 91 ARG A CA 1
ATOM 751 C C . ARG A 1 91 ? -5.088 -7.466 -6.770 1.00 88.88 91 ARG A C 1
ATOM 753 O O . ARG A 1 91 ? -3.996 -7.985 -6.569 1.00 88.88 91 ARG A O 1
ATOM 760 N N . ARG A 1 92 ? -6.155 -8.192 -7.126 1.00 87.94 92 ARG A N 1
ATOM 761 C CA . ARG A 1 92 ? -6.109 -9.649 -7.346 1.00 87.94 92 ARG A CA 1
ATOM 762 C C . ARG A 1 92 ? -5.213 -10.049 -8.523 1.00 87.94 92 ARG A C 1
ATOM 764 O O . ARG A 1 92 ? -4.590 -11.101 -8.465 1.00 87.94 92 ARG A O 1
ATOM 771 N N . ASP A 1 93 ? -5.142 -9.222 -9.563 1.00 91.56 93 ASP A N 1
ATOM 772 C CA . ASP A 1 93 ? -4.321 -9.497 -10.740 1.00 91.56 93 ASP A CA 1
ATOM 773 C C . ASP A 1 93 ? -2.848 -9.373 -10.351 1.00 91.56 93 ASP A C 1
ATOM 775 O O . ASP A 1 93 ? -2.064 -10.262 -10.659 1.00 91.56 93 ASP A O 1
ATOM 779 N N . VAL A 1 94 ? -2.502 -8.347 -9.561 1.00 93.12 94 VAL A N 1
ATOM 780 C CA . VAL A 1 94 ? -1.158 -8.183 -8.984 1.00 93.12 94 VAL A CA 1
ATOM 781 C C . VAL A 1 94 ? -0.753 -9.412 -8.166 1.00 93.12 94 VAL A C 1
ATOM 783 O O . VAL A 1 94 ? 0.324 -9.959 -8.396 1.00 93.12 94 VAL A O 1
ATOM 786 N N . ARG A 1 95 ? -1.631 -9.910 -7.280 1.00 90.56 95 ARG A N 1
ATOM 787 C CA . ARG A 1 95 ? -1.378 -11.151 -6.521 1.00 90.56 95 ARG A CA 1
ATOM 788 C C . ARG A 1 95 ? -1.138 -12.355 -7.424 1.00 90.56 95 ARG A C 1
ATOM 790 O O . ARG A 1 95 ? -0.200 -13.110 -7.191 1.00 90.56 95 ARG A O 1
ATOM 797 N N . ASN A 1 96 ? -1.976 -12.540 -8.442 1.00 91.88 96 ASN A N 1
ATOM 798 C CA . ASN A 1 96 ? -1.874 -13.678 -9.356 1.00 91.88 96 ASN A CA 1
ATOM 799 C C . ASN A 1 96 ? -0.587 -13.624 -10.192 1.00 91.88 96 ASN A C 1
ATOM 801 O O . ASN A 1 96 ? 0.074 -14.649 -10.372 1.00 91.88 96 ASN A O 1
ATOM 805 N N . ILE A 1 97 ? -0.211 -12.432 -10.666 1.00 94.12 97 ILE A N 1
ATOM 806 C CA . ILE A 1 97 ? 1.051 -12.199 -11.375 1.00 94.12 97 ILE A CA 1
ATOM 807 C C . ILE A 1 97 ? 2.220 -12.505 -10.439 1.00 94.12 97 ILE A C 1
ATOM 809 O O . ILE A 1 97 ? 3.102 -13.267 -10.816 1.00 94.12 97 ILE A O 1
ATOM 813 N N . TYR A 1 98 ? 2.198 -11.986 -9.209 1.00 92.81 98 TYR A N 1
ATOM 814 C CA . TYR A 1 98 ? 3.247 -12.228 -8.222 1.00 92.81 98 TYR A CA 1
ATOM 815 C C . TYR A 1 98 ? 3.415 -13.712 -7.884 1.00 92.81 98 TYR A C 1
ATOM 817 O O . TYR A 1 98 ? 4.535 -14.216 -7.899 1.00 92.81 98 TYR A O 1
ATOM 825 N N . ALA A 1 99 ? 2.314 -14.434 -7.668 1.00 90.31 99 ALA A N 1
ATOM 826 C CA . ALA A 1 99 ? 2.343 -15.872 -7.408 1.00 90.31 99 ALA A CA 1
ATOM 827 C C . ALA A 1 99 ? 2.910 -16.691 -8.585 1.00 90.31 99 ALA A C 1
ATOM 829 O O . ALA A 1 99 ? 3.468 -17.763 -8.369 1.00 90.31 99 ALA A O 1
ATOM 830 N N . SER A 1 100 ? 2.769 -16.200 -9.822 1.00 91.62 100 SER A N 1
ATOM 831 C CA . SER A 1 100 ? 3.215 -16.902 -11.036 1.00 91.62 100 SER A CA 1
ATOM 832 C C . SER A 1 100 ? 4.633 -16.514 -11.475 1.00 91.62 100 SER A C 1
ATOM 834 O O . SER A 1 100 ? 5.362 -17.338 -12.023 1.00 91.62 100 SER A O 1
ATOM 836 N N . HIS A 1 101 ? 5.012 -15.251 -11.276 1.00 92.06 101 HIS A N 1
ATOM 837 C CA . HIS A 1 101 ? 6.304 -14.660 -11.623 1.00 92.06 101 HIS A CA 1
ATOM 838 C C . HIS A 1 101 ? 6.630 -13.537 -10.622 1.00 92.06 101 HIS A C 1
ATOM 840 O O . HIS A 1 101 ? 6.216 -12.394 -10.837 1.00 92.06 101 HIS A O 1
ATOM 846 N N . PRO A 1 102 ? 7.399 -13.812 -9.550 1.00 90.62 102 PRO A N 1
ATOM 847 C CA . PRO A 1 102 ? 7.679 -12.835 -8.495 1.00 90.62 102 PRO A CA 1
ATOM 848 C C . PRO A 1 102 ? 8.262 -11.513 -9.007 1.00 90.62 102 PRO A C 1
ATOM 850 O O . PRO A 1 102 ? 7.782 -10.447 -8.627 1.00 90.62 102 PRO A O 1
ATOM 853 N N . THR A 1 103 ? 9.217 -11.557 -9.943 1.00 92.50 103 THR A N 1
ATOM 854 C CA . THR A 1 103 ? 9.801 -10.348 -10.550 1.00 92.50 103 THR A CA 1
ATOM 855 C C . THR A 1 103 ? 8.751 -9.496 -11.264 1.00 92.50 103 THR A C 1
ATOM 857 O O . THR A 1 103 ? 8.632 -8.302 -10.986 1.00 92.50 103 THR A O 1
ATOM 860 N N . CYS A 1 104 ? 7.922 -10.103 -12.122 1.00 93.25 104 CYS A N 1
ATOM 861 C CA . CYS A 1 104 ? 6.813 -9.397 -12.774 1.00 93.25 104 CYS A CA 1
ATOM 862 C C . CYS A 1 104 ? 5.766 -8.923 -11.760 1.00 93.25 104 CYS A C 1
ATOM 864 O O . CYS A 1 104 ? 5.162 -7.871 -11.944 1.00 93.25 104 CYS A O 1
ATOM 866 N N . GLY A 1 105 ? 5.565 -9.664 -10.672 1.00 93.25 105 GLY A N 1
ATOM 867 C CA . GLY A 1 105 ? 4.683 -9.281 -9.578 1.00 93.25 105 GLY A CA 1
ATOM 868 C C . GLY A 1 105 ? 5.142 -8.028 -8.852 1.00 93.25 105 GLY A C 1
ATOM 869 O O . GLY A 1 105 ? 4.322 -7.160 -8.563 1.00 93.25 105 GLY A O 1
ATOM 870 N N . VAL A 1 106 ? 6.442 -7.897 -8.580 1.00 94.12 106 VAL A N 1
ATOM 871 C CA . VAL A 1 106 ? 7.004 -6.673 -7.990 1.00 94.12 106 VAL A CA 1
ATOM 872 C C . VAL A 1 106 ? 6.841 -5.496 -8.948 1.00 94.12 106 VAL A C 1
ATOM 874 O O . VAL A 1 106 ? 6.414 -4.427 -8.516 1.00 94.12 106 VAL A O 1
ATOM 877 N N . VAL A 1 107 ? 7.070 -5.692 -10.251 1.00 94.56 107 VAL A N 1
ATOM 878 C CA . VAL A 1 107 ? 6.794 -4.663 -11.271 1.00 94.56 107 VAL A CA 1
ATOM 879 C C . VAL A 1 107 ? 5.313 -4.261 -11.269 1.00 94.56 107 VAL A C 1
ATOM 881 O O . VAL A 1 107 ? 5.000 -3.074 -11.158 1.00 94.56 107 VAL A O 1
ATOM 884 N N . ALA A 1 108 ? 4.397 -5.234 -11.309 1.00 94.81 108 ALA A N 1
ATOM 885 C CA . ALA A 1 108 ? 2.953 -5.004 -11.232 1.00 94.81 108 ALA A CA 1
ATOM 886 C C . ALA A 1 108 ? 2.573 -4.230 -9.965 1.00 94.81 108 ALA A C 1
ATOM 888 O O . ALA A 1 108 ? 1.743 -3.326 -10.005 1.00 94.81 108 ALA A O 1
ATOM 889 N N . THR A 1 109 ? 3.221 -4.552 -8.848 1.00 94.38 109 THR A N 1
ATOM 890 C CA . THR A 1 109 ? 3.002 -3.919 -7.547 1.00 94.38 109 THR A CA 1
ATOM 891 C C . THR A 1 109 ? 3.471 -2.470 -7.524 1.00 94.38 109 THR A C 1
ATOM 893 O O . THR A 1 109 ? 2.750 -1.618 -7.010 1.00 94.38 109 THR A O 1
ATOM 896 N N . ILE A 1 110 ? 4.632 -2.169 -8.117 1.00 93.75 110 ILE A N 1
ATOM 897 C CA . ILE A 1 110 ? 5.131 -0.795 -8.283 1.00 93.75 110 ILE A CA 1
ATOM 898 C C . ILE A 1 110 ? 4.171 0.011 -9.164 1.00 93.75 110 ILE A C 1
ATOM 900 O O . ILE A 1 110 ? 3.804 1.131 -8.812 1.00 93.75 110 ILE A O 1
ATOM 904 N N . ILE A 1 111 ? 3.726 -0.552 -10.291 1.00 93.12 111 ILE A N 1
ATOM 905 C CA . ILE A 1 111 ? 2.780 0.128 -11.188 1.00 93.12 111 ILE A CA 1
ATOM 906 C C . ILE A 1 111 ? 1.445 0.373 -10.483 1.00 93.12 111 ILE A C 1
ATOM 908 O O . ILE A 1 111 ? 0.891 1.468 -10.569 1.00 93.12 111 ILE A O 1
ATOM 912 N N . TRP A 1 112 ? 0.947 -0.618 -9.744 1.00 93.31 112 TRP A N 1
ATOM 913 C CA . TRP A 1 112 ? -0.322 -0.529 -9.032 1.00 93.31 112 TRP A CA 1
ATOM 914 C C . TRP A 1 112 ? -0.282 0.501 -7.896 1.00 93.31 112 TRP A C 1
ATOM 916 O O . TRP A 1 112 ? -1.188 1.331 -7.785 1.00 93.31 112 TRP A O 1
ATOM 926 N N . SER A 1 113 ? 0.780 0.512 -7.081 1.00 91.50 113 SER A N 1
ATOM 927 C CA . SER A 1 113 ? 0.931 1.465 -5.971 1.00 91.50 113 SER A CA 1
ATOM 928 C C . SER A 1 113 ? 1.175 2.903 -6.448 1.00 91.50 113 SER A C 1
ATOM 930 O O . SER A 1 113 ? 0.791 3.853 -5.760 1.00 91.50 113 SER A O 1
ATOM 932 N N . HIS A 1 114 ? 1.733 3.069 -7.651 1.00 90.81 114 HIS A N 1
ATOM 933 C CA . HIS A 1 114 ? 2.028 4.355 -8.284 1.00 90.81 114 HIS A CA 1
ATOM 934 C C . HIS A 1 114 ? 1.206 4.618 -9.551 1.00 90.81 114 HIS A C 1
ATOM 936 O O . HIS A 1 114 ? 1.661 5.321 -10.452 1.00 90.81 114 HIS A O 1
ATOM 942 N N . ALA A 1 115 ? -0.026 4.112 -9.632 1.00 87.50 115 ALA A N 1
ATOM 943 C CA . ALA A 1 115 ? -0.815 4.198 -10.862 1.00 87.50 115 ALA A CA 1
ATOM 944 C C . ALA A 1 115 ? -1.041 5.635 -11.371 1.00 87.50 115 ALA A C 1
ATOM 946 O O . ALA A 1 115 ? -1.090 5.862 -12.580 1.00 87.50 115 ALA A O 1
ATOM 947 N N . ARG A 1 116 ? -1.117 6.615 -10.455 1.00 82.69 116 ARG A N 1
ATOM 948 C CA . ARG A 1 116 ? -1.242 8.056 -10.762 1.00 82.69 116 ARG A CA 1
ATOM 949 C C . ARG A 1 116 ? 0.086 8.743 -11.106 1.00 82.69 116 ARG A C 1
ATOM 951 O O . ARG A 1 116 ? 0.097 9.935 -11.400 1.00 82.69 116 ARG A O 1
ATOM 958 N N . GLY A 1 117 ? 1.187 8.007 -11.045 1.00 81.94 117 GLY A N 1
ATOM 959 C CA . GLY A 1 117 ? 2.523 8.465 -11.378 1.00 81.94 117 GLY A CA 1
ATOM 960 C C . GLY A 1 117 ? 3.499 8.468 -10.210 1.00 81.94 117 GLY A C 1
ATOM 961 O O . GLY A 1 117 ? 3.149 8.427 -9.029 1.00 81.94 117 GLY A O 1
ATOM 962 N N . ILE A 1 118 ? 4.768 8.536 -10.589 1.00 83.88 118 ILE A N 1
ATOM 963 C CA . ILE A 1 118 ? 5.933 8.572 -9.714 1.00 83.88 118 ILE A CA 1
ATOM 964 C C . ILE A 1 118 ? 6.944 9.568 -10.291 1.00 83.88 118 ILE A C 1
ATOM 966 O O . ILE A 1 118 ? 7.021 9.777 -11.503 1.00 83.88 118 ILE A O 1
ATOM 970 N N . ARG A 1 119 ? 7.726 10.222 -9.427 1.00 81.88 119 ARG A N 1
ATOM 971 C CA . ARG A 1 119 ? 8.811 11.103 -9.884 1.00 81.88 119 ARG A CA 1
ATOM 972 C C . ARG A 1 119 ? 9.899 10.272 -10.565 1.00 81.88 119 ARG A C 1
ATOM 974 O O . ARG A 1 119 ? 10.294 9.249 -10.015 1.00 81.88 119 ARG A O 1
ATOM 981 N N . VAL A 1 120 ? 10.443 10.769 -11.682 1.00 78.88 120 VAL A N 1
ATOM 982 C CA . VAL A 1 120 ? 11.471 10.078 -12.491 1.00 78.88 120 VAL A CA 1
ATOM 983 C C . VAL A 1 120 ? 12.588 9.514 -11.615 1.00 78.88 120 VAL A C 1
ATOM 985 O O . VAL A 1 120 ? 12.814 8.315 -11.635 1.00 78.88 120 VAL A O 1
ATOM 988 N N . ASN A 1 121 ? 13.206 10.351 -10.774 1.00 82.06 121 ASN A N 1
ATOM 989 C CA . ASN A 1 121 ? 14.331 9.939 -9.930 1.00 82.06 121 ASN A CA 1
ATOM 990 C C . ASN A 1 121 ? 13.970 8.809 -8.955 1.00 82.06 121 ASN A C 1
ATOM 992 O O . ASN A 1 121 ? 14.817 7.976 -8.662 1.00 82.06 121 ASN A O 1
ATOM 996 N N . ALA A 1 122 ? 12.738 8.785 -8.438 1.00 84.56 122 ALA A N 1
ATOM 997 C CA . ALA A 1 122 ? 12.298 7.712 -7.553 1.00 84.56 122 ALA A CA 1
ATOM 998 C C . ALA A 1 122 ? 12.134 6.406 -8.338 1.00 84.56 122 ALA A C 1
ATOM 1000 O O . ALA A 1 122 ? 12.662 5.379 -7.927 1.00 84.56 122 ALA A O 1
ATOM 1001 N N . LEU A 1 123 ? 11.511 6.466 -9.520 1.00 83.50 123 LEU A N 1
ATOM 1002 C CA . LEU A 1 123 ? 11.380 5.292 -10.379 1.00 83.50 123 LEU A CA 1
ATOM 1003 C C . LEU A 1 123 ? 12.735 4.757 -10.845 1.00 83.50 123 LEU A C 1
ATOM 1005 O O . LEU A 1 123 ? 12.940 3.552 -10.800 1.00 83.50 123 LEU A O 1
ATOM 1009 N N . SER A 1 124 ? 13.676 5.626 -11.231 1.00 81.69 124 SER A N 1
ATOM 1010 C CA . SER A 1 124 ? 15.038 5.220 -11.602 1.00 81.69 124 SER A CA 1
ATOM 1011 C C . SER A 1 124 ? 15.681 4.339 -10.534 1.00 81.69 124 SER A C 1
ATOM 1013 O O . SER A 1 124 ? 16.362 3.368 -10.849 1.00 81.69 124 SER A O 1
ATOM 1015 N N . LEU A 1 125 ? 15.467 4.695 -9.266 1.00 87.06 125 LEU A N 1
ATOM 1016 C CA . LEU A 1 125 ? 16.052 4.009 -8.122 1.00 87.06 125 LEU A CA 1
ATOM 1017 C C . LEU A 1 125 ? 15.307 2.701 -7.831 1.00 87.06 125 LEU A C 1
ATOM 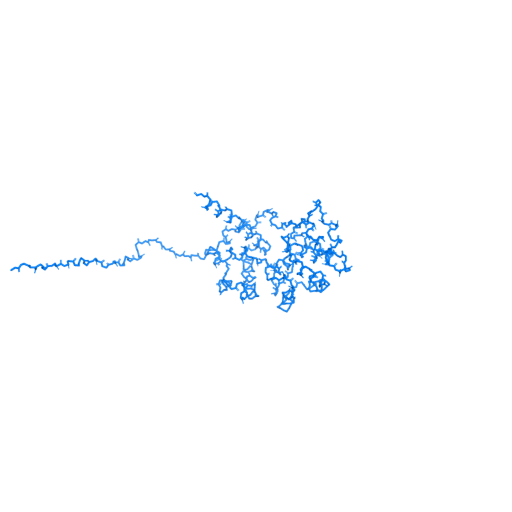1019 O O . LEU A 1 125 ? 15.969 1.692 -7.623 1.00 87.06 125 LEU A O 1
ATOM 1023 N N . LEU A 1 126 ? 13.973 2.677 -7.942 1.00 88.25 126 LEU A N 1
ATOM 1024 C CA . LEU A 1 126 ? 13.183 1.441 -7.830 1.00 88.25 126 LEU A CA 1
ATOM 1025 C C . LEU A 1 126 ? 13.502 0.428 -8.936 1.00 88.25 126 LEU A C 1
ATOM 1027 O O . LEU A 1 126 ? 13.626 -0.757 -8.656 1.00 88.25 126 LEU A O 1
ATOM 1031 N N . VAL A 1 127 ? 13.662 0.888 -10.180 1.00 84.62 127 VAL A N 1
ATOM 1032 C CA . VAL A 1 127 ? 14.053 0.039 -11.316 1.00 84.62 127 VAL A CA 1
ATOM 1033 C C . VAL A 1 127 ? 15.468 -0.496 -11.098 1.00 84.62 127 VAL A C 1
ATOM 1035 O O . VAL A 1 127 ? 15.697 -1.697 -11.196 1.00 84.62 127 VAL A O 1
ATOM 1038 N N . ARG A 1 128 ? 16.419 0.368 -10.716 1.00 85.56 128 ARG A N 1
ATOM 1039 C CA . ARG A 1 128 ? 17.786 -0.058 -10.379 1.00 85.56 128 ARG A CA 1
ATOM 1040 C C . ARG A 1 128 ? 17.803 -1.112 -9.268 1.00 85.56 128 ARG A C 1
ATOM 1042 O O . ARG A 1 128 ? 18.558 -2.073 -9.364 1.00 85.56 128 ARG A O 1
ATOM 1049 N N . ASP A 1 129 ? 17.004 -0.915 -8.224 1.00 89.38 129 ASP A N 1
ATOM 1050 C CA . ASP A 1 129 ? 16.966 -1.780 -7.044 1.00 89.38 129 ASP A CA 1
ATOM 1051 C C . ASP A 1 129 ? 15.928 -2.916 -7.165 1.00 89.38 129 ASP A C 1
ATOM 1053 O O . ASP A 1 129 ? 15.659 -3.596 -6.175 1.00 89.38 129 ASP A O 1
ATOM 1057 N N . LEU A 1 130 ? 15.386 -3.176 -8.366 1.00 90.06 130 LEU A N 1
ATOM 1058 C CA . LEU A 1 130 ? 14.331 -4.172 -8.593 1.00 90.06 130 LEU A CA 1
ATOM 1059 C C . LEU A 1 130 ? 14.697 -5.551 -8.036 1.00 90.06 130 LEU A C 1
ATOM 1061 O O . LEU A 1 130 ? 13.892 -6.140 -7.326 1.00 90.06 130 LEU A O 1
ATOM 1065 N N . THR A 1 131 ? 15.913 -6.045 -8.279 1.00 90.44 131 THR A N 1
ATOM 1066 C CA . THR A 1 131 ? 16.359 -7.345 -7.747 1.00 90.44 131 THR A CA 1
ATOM 1067 C C . THR A 1 131 ? 16.281 -7.396 -6.221 1.00 90.44 131 THR A C 1
ATOM 1069 O O . THR A 1 131 ? 15.751 -8.351 -5.666 1.00 90.44 131 THR A O 1
ATOM 1072 N N . LYS A 1 132 ? 16.712 -6.331 -5.534 1.00 91.56 132 LYS A N 1
ATOM 1073 C CA . LYS A 1 132 ? 16.645 -6.248 -4.066 1.00 91.56 132 LYS A CA 1
ATOM 1074 C C . LYS A 1 132 ? 15.206 -6.175 -3.571 1.00 91.56 132 LYS A C 1
ATOM 1076 O O . LYS A 1 132 ? 14.893 -6.708 -2.515 1.00 91.56 132 LYS A O 1
ATOM 1081 N N . LEU A 1 133 ? 14.332 -5.494 -4.313 1.00 93.88 133 LEU A N 1
ATOM 1082 C CA . LEU A 1 133 ? 12.904 -5.463 -4.009 1.00 93.88 133 LEU A CA 1
ATOM 1083 C C . LEU A 1 133 ? 12.281 -6.850 -4.165 1.00 93.88 133 LEU A C 1
ATOM 1085 O O . LEU A 1 133 ? 11.482 -7.238 -3.323 1.00 93.88 133 LEU A O 1
ATOM 1089 N N . VAL A 1 134 ? 12.657 -7.607 -5.197 1.00 93.69 134 VAL A N 1
ATOM 1090 C CA . VAL A 1 134 ? 12.210 -8.995 -5.372 1.00 93.69 134 VAL A CA 1
ATOM 1091 C C . VAL A 1 134 ? 12.633 -9.845 -4.181 1.00 93.69 134 VAL A C 1
ATOM 1093 O O . VAL A 1 134 ? 11.752 -10.405 -3.537 1.00 93.69 134 VAL A O 1
ATOM 1096 N N . GLU A 1 135 ? 13.921 -9.843 -3.829 1.00 94.25 135 GLU A N 1
ATOM 1097 C CA . GLU A 1 135 ? 14.460 -10.557 -2.658 1.00 94.25 135 GLU A CA 1
ATOM 1098 C C . GLU A 1 135 ? 13.749 -10.153 -1.358 1.00 94.25 135 GLU A C 1
ATOM 1100 O O . GLU A 1 135 ? 13.348 -10.997 -0.560 1.00 94.25 135 GLU A O 1
ATOM 1105 N N . LEU A 1 136 ? 13.531 -8.851 -1.148 1.00 95.38 136 LEU A N 1
ATOM 1106 C CA . LEU A 1 136 ? 12.829 -8.354 0.032 1.00 95.38 136 LEU A CA 1
ATOM 1107 C C . LEU A 1 136 ? 11.399 -8.904 0.102 1.00 95.38 136 LEU A C 1
ATOM 1109 O O . LEU A 1 136 ? 10.952 -9.330 1.169 1.00 95.38 136 LEU A O 1
ATOM 1113 N N . PHE A 1 137 ? 10.699 -8.922 -1.035 1.00 95.06 137 PHE A N 1
ATOM 1114 C CA . PHE A 1 137 ? 9.328 -9.406 -1.128 1.00 95.06 137 PHE A CA 1
ATOM 1115 C C . PHE A 1 137 ? 9.204 -10.926 -1.101 1.00 95.06 137 PHE A C 1
ATOM 1117 O O . PHE A 1 137 ? 8.077 -11.373 -0.939 1.00 95.06 137 PHE A O 1
ATOM 1124 N N . GLU A 1 138 ? 10.275 -11.721 -1.204 1.00 92.12 138 GLU A N 1
ATOM 1125 C CA . GLU A 1 138 ? 10.213 -13.179 -0.982 1.00 92.12 138 GLU A CA 1
ATOM 1126 C C . GLU A 1 138 ? 9.750 -13.529 0.441 1.00 92.12 138 GLU A C 1
ATOM 1128 O O . GLU A 1 138 ? 9.164 -14.587 0.658 1.00 92.12 138 GLU A O 1
ATOM 1133 N N . ASN A 1 139 ? 9.949 -12.621 1.401 1.00 92.31 139 ASN A N 1
ATOM 1134 C CA . ASN A 1 139 ? 9.434 -12.775 2.757 1.00 92.31 139 ASN A CA 1
ATOM 1135 C C . ASN A 1 139 ? 7.912 -12.585 2.784 1.00 92.31 139 ASN A C 1
ATOM 1137 O O . ASN A 1 139 ? 7.394 -11.514 2.459 1.00 92.31 139 ASN A O 1
ATOM 1141 N N . ASP A 1 140 ? 7.189 -13.613 3.226 1.00 93.94 140 ASP A N 1
ATOM 1142 C CA . ASP A 1 140 ? 5.727 -13.567 3.346 1.00 93.94 140 ASP A CA 1
ATOM 1143 C C . ASP A 1 140 ? 5.244 -12.645 4.478 1.00 93.94 140 ASP A C 1
ATOM 1145 O O . ASP A 1 140 ? 4.139 -12.102 4.398 1.00 93.94 140 ASP A O 1
ATOM 1149 N N . ASP A 1 141 ? 6.058 -12.465 5.521 1.00 97.44 141 ASP A N 1
ATOM 1150 C CA . ASP A 1 141 ? 5.745 -11.677 6.713 1.00 97.44 141 ASP A CA 1
ATOM 1151 C C . ASP A 1 141 ? 6.895 -10.728 7.045 1.00 97.44 141 ASP A C 1
ATOM 1153 O O . ASP A 1 141 ? 8.003 -11.165 7.351 1.00 97.44 141 ASP A O 1
ATOM 1157 N N . PHE A 1 142 ? 6.628 -9.428 6.937 1.00 97.94 142 PHE A N 1
ATOM 1158 C CA . PHE A 1 142 ? 7.605 -8.376 7.176 1.00 97.94 142 PHE A CA 1
ATOM 1159 C C . PHE A 1 142 ? 7.700 -8.043 8.664 1.00 97.94 142 PHE A C 1
ATOM 1161 O O . PHE A 1 142 ? 6.700 -7.874 9.358 1.00 97.94 142 PHE A O 1
ATOM 1168 N N . ASP A 1 143 ? 8.917 -7.839 9.134 1.00 96.31 143 ASP A N 1
ATOM 1169 C CA . ASP A 1 143 ? 9.245 -7.217 10.400 1.00 96.31 143 ASP A CA 1
ATOM 1170 C C . ASP A 1 143 ? 9.617 -5.735 10.211 1.00 96.31 143 ASP A C 1
ATOM 1172 O O . ASP A 1 143 ? 9.543 -5.156 9.121 1.00 96.31 143 ASP A O 1
ATOM 1176 N N . GLU A 1 144 ? 10.018 -5.095 11.305 1.00 94.69 144 GLU A N 1
ATOM 1177 C CA . GLU A 1 144 ? 10.392 -3.682 11.311 1.00 94.69 144 GLU A CA 1
ATOM 1178 C C . GLU A 1 144 ? 11.654 -3.387 10.487 1.00 94.69 144 GLU A C 1
ATOM 1180 O O . GLU A 1 144 ? 11.752 -2.321 9.874 1.00 94.69 144 GLU A O 1
ATOM 1185 N N . ASN A 1 145 ? 12.602 -4.328 10.414 1.00 96.06 145 ASN A N 1
ATOM 1186 C CA . ASN A 1 145 ? 13.819 -4.164 9.622 1.00 96.06 145 ASN A CA 1
ATOM 1187 C C . ASN A 1 145 ? 13.495 -4.221 8.130 1.00 96.06 145 ASN A C 1
ATOM 1189 O O . ASN A 1 145 ? 13.937 -3.357 7.373 1.00 96.06 145 ASN A O 1
ATOM 1193 N N . GLN A 1 146 ? 12.692 -5.197 7.707 1.00 97.06 146 GLN A N 1
ATOM 1194 C CA . GLN A 1 146 ? 12.263 -5.358 6.316 1.00 97.06 146 GLN A CA 1
ATOM 1195 C C . GLN A 1 146 ? 11.370 -4.191 5.875 1.00 97.06 146 GLN A C 1
ATOM 1197 O O . GLN A 1 146 ? 11.550 -3.648 4.783 1.00 97.06 146 GLN A O 1
ATOM 1202 N N . MET A 1 147 ? 10.474 -3.718 6.748 1.00 96.94 147 MET A N 1
ATOM 1203 C CA . MET A 1 147 ? 9.715 -2.487 6.507 1.00 96.94 147 MET A CA 1
ATOM 1204 C C . MET A 1 147 ? 10.638 -1.269 6.391 1.00 96.94 147 MET A C 1
ATOM 1206 O O . MET A 1 147 ? 10.485 -0.471 5.471 1.00 96.94 147 MET A O 1
ATOM 1210 N N . SER A 1 148 ? 11.637 -1.130 7.264 1.00 95.88 148 SER A N 1
ATOM 1211 C CA . SER A 1 148 ? 12.604 -0.027 7.191 1.00 95.88 148 SER A CA 1
ATOM 1212 C C . SER A 1 148 ? 13.438 -0.066 5.907 1.00 95.88 148 SER A C 1
ATOM 1214 O O . SER A 1 148 ? 13.696 0.979 5.313 1.00 95.88 148 SER A O 1
ATOM 1216 N N . GLN A 1 149 ? 13.817 -1.257 5.432 1.00 95.69 149 GLN A N 1
ATOM 1217 C CA . GLN A 1 149 ? 14.488 -1.433 4.139 1.00 95.69 149 GLN A CA 1
ATOM 1218 C C . GLN A 1 149 ? 13.592 -1.010 2.969 1.00 95.69 149 GLN A C 1
ATOM 1220 O O . GLN A 1 149 ? 14.068 -0.337 2.052 1.00 95.69 149 GLN A O 1
ATOM 1225 N N . LEU A 1 150 ? 12.300 -1.355 3.021 1.00 95.88 150 LEU A N 1
ATOM 1226 C CA . LEU A 1 150 ? 11.314 -0.946 2.022 1.00 95.88 150 LEU A CA 1
ATOM 1227 C C . LEU A 1 150 ? 11.101 0.576 2.023 1.00 95.88 150 LEU A C 1
ATOM 1229 O O . LEU A 1 150 ? 11.087 1.199 0.967 1.00 95.88 150 LEU A O 1
ATOM 1233 N N . LEU A 1 151 ? 10.995 1.194 3.200 1.00 94.56 151 LEU A N 1
ATOM 1234 C CA . LEU A 1 151 ? 10.852 2.648 3.361 1.00 94.56 151 LEU A CA 1
ATOM 1235 C C . LEU A 1 151 ? 12.135 3.424 3.033 1.00 94.56 151 LEU A C 1
ATOM 1237 O O . LEU A 1 151 ? 12.080 4.616 2.736 1.00 94.56 151 LEU A O 1
ATOM 1241 N N . GLY A 1 152 ? 13.292 2.760 3.062 1.00 91.88 152 GLY A N 1
ATOM 1242 C CA . GLY A 1 152 ? 14.555 3.316 2.580 1.00 91.88 152 GLY A CA 1
ATOM 1243 C C . GLY A 1 152 ? 14.576 3.536 1.065 1.00 91.88 152 GLY A C 1
ATOM 1244 O O . GLY A 1 152 ? 15.456 4.235 0.558 1.00 91.88 152 GLY A O 1
ATOM 1245 N N . GLN A 1 153 ? 13.611 2.966 0.337 1.00 91.38 153 GLN A N 1
ATOM 1246 C CA . GLN A 1 153 ? 13.508 3.111 -1.105 1.00 91.38 153 GLN A CA 1
ATOM 1247 C C . GLN A 1 153 ? 12.889 4.465 -1.488 1.00 91.38 153 GLN A C 1
ATOM 1249 O O . GLN A 1 153 ? 11.830 4.854 -0.986 1.00 91.38 153 GLN A O 1
ATOM 1254 N N . PRO A 1 154 ? 13.505 5.200 -2.424 1.00 86.19 154 PRO A N 1
ATOM 1255 C CA . PRO A 1 154 ? 12.991 6.479 -2.892 1.00 86.19 154 PRO A CA 1
ATOM 1256 C C . PRO A 1 154 ? 11.565 6.378 -3.442 1.00 86.19 154 PRO A C 1
ATOM 1258 O O . PRO A 1 154 ? 11.273 5.580 -4.326 1.00 86.19 154 PRO A O 1
ATOM 1261 N N . GLY A 1 155 ? 10.681 7.246 -2.950 1.00 85.69 155 GLY A N 1
ATOM 1262 C CA . GLY A 1 155 ? 9.276 7.273 -3.367 1.00 85.69 155 GLY A CA 1
ATOM 1263 C C . GLY A 1 155 ? 8.365 6.301 -2.614 1.00 85.69 155 GLY A C 1
ATOM 1264 O O . GLY A 1 155 ? 7.156 6.336 -2.846 1.00 85.69 155 GLY A O 1
ATOM 1265 N N . ILE A 1 156 ? 8.900 5.505 -1.682 1.00 92.25 156 ILE A N 1
ATOM 1266 C CA . ILE A 1 156 ? 8.110 4.613 -0.834 1.00 92.25 156 ILE A CA 1
ATOM 1267 C C . ILE A 1 156 ? 7.927 5.238 0.554 1.00 92.25 156 ILE A C 1
ATOM 1269 O O . ILE A 1 156 ? 8.857 5.362 1.341 1.00 92.25 156 ILE A O 1
ATOM 1273 N N . SER A 1 157 ? 6.696 5.643 0.855 1.00 93.19 157 SER A N 1
ATOM 1274 C CA . SER A 1 157 ? 6.235 6.005 2.201 1.00 93.19 157 SER A CA 1
ATOM 1275 C C . SER A 1 157 ? 5.361 4.884 2.774 1.00 93.19 157 SER A C 1
ATOM 1277 O O . SER A 1 157 ? 5.040 3.944 2.056 1.00 93.19 157 SER A O 1
ATOM 1279 N N . ILE A 1 158 ? 4.917 4.977 4.034 1.00 95.94 158 ILE A N 1
ATOM 1280 C CA . ILE A 1 158 ? 3.983 3.995 4.626 1.00 95.94 158 ILE A CA 1
ATOM 1281 C C . ILE A 1 158 ? 2.709 3.787 3.780 1.00 95.94 158 ILE A C 1
ATOM 1283 O O . ILE A 1 158 ? 2.370 2.633 3.515 1.00 95.94 158 ILE A O 1
ATOM 1287 N N . PRO A 1 159 ? 2.034 4.836 3.266 1.00 93.81 159 PRO A N 1
ATOM 1288 C CA . PRO A 1 159 ? 0.942 4.658 2.309 1.00 93.81 159 PRO A CA 1
ATOM 1289 C C . PRO A 1 159 ? 1.305 3.810 1.087 1.00 93.81 159 PRO A C 1
ATOM 1291 O O . PRO A 1 159 ? 0.533 2.948 0.678 1.00 93.81 159 PRO A O 1
ATOM 1294 N N . THR A 1 160 ? 2.488 4.012 0.510 1.00 94.00 160 THR A N 1
ATOM 1295 C CA . THR A 1 160 ? 2.953 3.220 -0.635 1.00 94.00 160 THR A CA 1
ATOM 1296 C C . THR A 1 160 ? 3.321 1.797 -0.215 1.00 94.00 160 THR A C 1
ATOM 1298 O O . THR A 1 160 ? 2.877 0.842 -0.842 1.00 94.00 160 THR A O 1
ATOM 1301 N N . ALA A 1 161 ? 4.092 1.633 0.861 1.00 96.50 161 ALA A N 1
ATOM 1302 C CA . ALA A 1 161 ? 4.532 0.338 1.370 1.00 96.50 161 ALA A CA 1
ATOM 1303 C C . ALA A 1 161 ? 3.340 -0.547 1.756 1.00 96.50 161 ALA A C 1
ATOM 1305 O O . ALA A 1 161 ? 3.280 -1.704 1.348 1.00 96.50 161 ALA A O 1
ATOM 1306 N N . SER A 1 162 ? 2.351 0.016 2.457 1.00 96.31 162 SER A N 1
ATOM 1307 C CA . SER A 1 162 ? 1.119 -0.687 2.821 1.00 96.31 162 SER A CA 1
ATOM 1308 C C . SER A 1 162 ? 0.371 -1.176 1.581 1.00 96.31 162 SER A C 1
ATOM 1310 O O . SER A 1 162 ? 0.020 -2.349 1.529 1.00 96.31 162 SER A O 1
ATOM 1312 N N . LYS A 1 163 ? 0.235 -0.345 0.533 1.00 94.12 163 LYS A N 1
ATOM 1313 C CA . LYS A 1 163 ? -0.312 -0.751 -0.777 1.00 94.12 163 LYS A CA 1
ATOM 1314 C C . LYS A 1 163 ? 0.467 -1.900 -1.396 1.00 94.12 163 LYS A C 1
ATOM 1316 O O . LYS A 1 163 ? -0.149 -2.842 -1.881 1.00 94.12 163 LYS A O 1
ATOM 1321 N N . MET A 1 164 ? 1.795 -1.834 -1.386 1.00 94.81 164 MET A N 1
ATOM 1322 C CA . MET A 1 164 ? 2.632 -2.860 -2.005 1.00 94.81 164 MET A CA 1
ATOM 1323 C C . MET A 1 164 ? 2.523 -4.207 -1.279 1.00 94.81 164 MET A C 1
ATOM 1325 O O . MET A 1 164 ? 2.255 -5.226 -1.912 1.00 94.81 164 MET A O 1
ATOM 1329 N N . LEU A 1 165 ? 2.653 -4.214 0.051 1.00 95.75 165 LEU A N 1
ATOM 1330 C CA . LEU A 1 165 ? 2.500 -5.421 0.873 1.00 95.75 165 LEU A CA 1
ATOM 1331 C C . LEU A 1 165 ? 1.105 -6.025 0.706 1.00 95.75 165 LEU A C 1
ATOM 1333 O O . LEU A 1 165 ? 0.946 -7.214 0.431 1.00 95.75 165 LEU A O 1
ATOM 1337 N N . SER A 1 166 ? 0.093 -5.168 0.798 1.00 93.44 166 SER A N 1
ATOM 1338 C CA . SER A 1 166 ? -1.308 -5.499 0.600 1.00 93.44 166 SER A CA 1
ATOM 1339 C C . SER A 1 166 ? -1.542 -6.122 -0.788 1.00 93.44 166 SER A C 1
ATOM 1341 O O . SER A 1 166 ? -2.143 -7.201 -0.893 1.00 93.44 166 SER A O 1
ATOM 1343 N N . ALA A 1 167 ? -1.033 -5.516 -1.862 1.00 91.38 167 ALA A N 1
ATOM 1344 C CA . ALA A 1 167 ? -1.187 -6.008 -3.231 1.00 91.38 167 ALA A CA 1
ATOM 1345 C C . ALA A 1 167 ? -0.471 -7.335 -3.494 1.00 91.38 167 ALA A C 1
ATOM 1347 O O . ALA A 1 167 ? -0.995 -8.142 -4.251 1.00 91.38 167 ALA A O 1
ATOM 1348 N N . CYS A 1 168 ? 0.642 -7.611 -2.817 1.00 91.50 168 CYS A N 1
ATOM 1349 C CA . CYS A 1 168 ? 1.325 -8.907 -2.874 1.00 91.50 168 CYS A CA 1
ATOM 1350 C C . CYS A 1 168 ? 0.743 -9.961 -1.914 1.00 91.50 168 CYS A C 1
ATOM 1352 O O . CYS A 1 168 ? 1.206 -11.097 -1.902 1.00 91.50 168 CYS A O 1
ATOM 1354 N N . GLY A 1 169 ? -0.254 -9.616 -1.089 1.00 91.00 169 GLY A N 1
ATOM 1355 C CA . GLY A 1 169 ? -0.804 -10.533 -0.080 1.00 91.00 169 GLY A CA 1
ATOM 1356 C C . GLY A 1 169 ? 0.167 -10.845 1.066 1.00 91.00 169 GLY A C 1
ATOM 1357 O O . GLY A 1 169 ? 0.094 -11.922 1.653 1.00 91.00 169 GLY A O 1
ATOM 1358 N N . ARG A 1 170 ? 1.084 -9.919 1.366 1.00 94.81 170 ARG A N 1
ATOM 1359 C CA . ARG A 1 170 ? 2.069 -10.033 2.447 1.00 94.81 170 ARG A CA 1
ATOM 1360 C C . ARG A 1 170 ? 1.459 -9.720 3.809 1.00 94.81 170 ARG A C 1
ATOM 1362 O O . ARG A 1 170 ? 0.369 -9.149 3.919 1.00 94.81 170 ARG A O 1
ATOM 1369 N N . LYS A 1 171 ? 2.186 -10.104 4.852 1.00 97.75 171 LYS A N 1
ATOM 1370 C CA . LYS A 1 171 ? 1.902 -9.772 6.245 1.00 97.75 171 LYS A CA 1
ATOM 1371 C C . LYS A 1 171 ? 2.927 -8.781 6.784 1.00 97.75 171 LYS A C 1
ATOM 1373 O O . LYS A 1 171 ? 3.990 -8.597 6.194 1.00 97.75 171 LYS A O 1
ATOM 1378 N N . TYR A 1 172 ? 2.583 -8.144 7.893 1.00 98.06 172 TYR A N 1
ATOM 1379 C CA . TYR A 1 172 ? 3.514 -7.397 8.723 1.00 98.06 172 TYR A CA 1
ATOM 1380 C C . TYR A 1 172 ? 3.312 -7.795 10.188 1.00 98.06 172 TYR A C 1
ATOM 1382 O O . TYR A 1 172 ? 2.195 -7.700 10.708 1.00 98.06 172 TYR A O 1
ATOM 1390 N N . LYS A 1 173 ? 4.379 -8.264 10.844 1.00 97.19 173 LYS A N 1
ATOM 1391 C CA . LYS A 1 173 ? 4.388 -8.787 12.220 1.00 97.19 173 LYS A CA 1
ATOM 1392 C C . LYS A 1 173 ? 3.211 -9.745 12.481 1.00 97.19 173 LYS A C 1
ATOM 1394 O O . LYS A 1 173 ? 2.477 -9.608 13.463 1.00 97.19 173 LYS A O 1
ATOM 1399 N N . GLY A 1 174 ? 2.996 -10.696 11.570 1.00 97.19 174 GLY A N 1
ATOM 1400 C CA . GLY A 1 174 ? 1.978 -11.748 11.666 1.00 97.19 174 GLY A CA 1
ATOM 1401 C C . GLY A 1 174 ? 0.578 -11.356 11.190 1.00 97.19 174 GLY A C 1
ATOM 1402 O O . GLY A 1 174 ? -0.283 -12.232 11.057 1.00 97.19 174 GLY A O 1
ATOM 1403 N N . LYS A 1 175 ? 0.329 -10.075 10.894 1.00 97.62 175 LYS A N 1
ATOM 1404 C CA . LYS A 1 175 ? -0.990 -9.568 10.492 1.00 97.62 175 LYS A CA 1
ATOM 1405 C C . LYS A 1 175 ? -1.083 -9.389 8.982 1.00 97.62 175 LYS A C 1
ATOM 1407 O O . LYS A 1 175 ? -0.124 -8.899 8.392 1.00 97.62 175 LYS A O 1
ATOM 1412 N N . PRO A 1 176 ? -2.211 -9.737 8.334 1.00 96.25 176 PRO A N 1
ATOM 1413 C CA . PRO A 1 176 ? -2.427 -9.401 6.929 1.00 96.25 176 PRO A CA 1
ATOM 1414 C C . PRO A 1 176 ? -2.207 -7.906 6.687 1.00 96.25 176 PRO A C 1
ATOM 1416 O O . PRO A 1 176 ? -2.781 -7.081 7.397 1.00 96.25 176 PRO A O 1
ATOM 1419 N N . ALA A 1 177 ? -1.387 -7.554 5.696 1.00 96.12 177 ALA A N 1
ATOM 1420 C CA . ALA A 1 177 ? -1.161 -6.155 5.370 1.00 96.12 177 ALA A CA 1
ATOM 1421 C C . ALA A 1 177 ? -2.453 -5.519 4.833 1.00 96.12 177 ALA A C 1
ATOM 1423 O O . ALA A 1 177 ? -3.038 -5.989 3.852 1.00 96.12 177 ALA A O 1
ATOM 1424 N N . ALA A 1 178 ? -2.857 -4.430 5.477 1.00 95.94 178 ALA A N 1
ATOM 1425 C CA . ALA A 1 178 ? -3.973 -3.571 5.099 1.00 95.94 178 ALA A CA 1
ATOM 1426 C C . ALA A 1 178 ? -3.443 -2.241 4.538 1.00 95.94 178 ALA A C 1
ATOM 1428 O O . ALA A 1 178 ? -2.295 -1.870 4.818 1.00 95.94 178 ALA A O 1
ATOM 1429 N N . ILE A 1 179 ? -4.235 -1.543 3.723 1.00 94.50 179 ILE A N 1
ATOM 1430 C CA . ILE A 1 179 ? -3.828 -0.287 3.069 1.00 94.50 179 ILE A CA 1
ATOM 1431 C C . ILE A 1 179 ? -4.096 0.896 3.992 1.00 94.50 179 ILE A C 1
ATOM 1433 O O . ILE A 1 179 ? -5.183 1.022 4.532 1.00 94.50 179 ILE A O 1
ATOM 1437 N N . ILE A 1 180 ? -3.135 1.814 4.110 1.00 94.62 180 ILE A N 1
ATOM 1438 C CA . ILE A 1 180 ? -3.311 3.045 4.887 1.00 94.62 180 ILE A CA 1
ATOM 1439 C C . ILE A 1 180 ? -2.812 4.274 4.123 1.00 94.62 180 ILE A C 1
ATOM 1441 O O . ILE A 1 180 ? -1.699 4.762 4.307 1.00 94.62 180 ILE A O 1
ATOM 1445 N N . ASP A 1 181 ? -3.628 4.785 3.208 1.00 91.44 181 ASP A N 1
ATOM 1446 C CA . ASP A 1 181 ? -3.327 6.046 2.529 1.00 91.44 181 ASP A CA 1
ATOM 1447 C C . ASP A 1 181 ? -4.082 7.232 3.121 1.00 91.44 181 ASP A C 1
ATOM 1449 O O . ASP A 1 181 ? -4.882 7.081 4.039 1.00 91.44 181 ASP A O 1
ATOM 1453 N N . ASP A 1 182 ? -3.804 8.431 2.608 1.00 89.50 182 ASP A N 1
ATOM 1454 C CA . ASP A 1 182 ? -4.413 9.668 3.104 1.00 89.50 182 ASP A CA 1
ATOM 1455 C C . ASP A 1 182 ? -5.950 9.615 3.083 1.00 89.50 182 ASP A C 1
ATOM 1457 O O . ASP A 1 182 ? -6.595 10.213 3.940 1.00 89.50 182 ASP A O 1
ATOM 1461 N N . THR A 1 183 ? -6.536 8.886 2.132 1.00 89.62 183 THR A N 1
ATOM 1462 C CA . THR A 1 183 ? -7.984 8.712 2.012 1.00 89.62 183 THR A CA 1
ATOM 1463 C C . THR A 1 183 ? -8.521 7.829 3.138 1.00 89.62 183 THR A C 1
ATOM 1465 O O . THR A 1 183 ? -9.488 8.199 3.798 1.00 89.62 183 THR A O 1
ATOM 1468 N N . ILE A 1 184 ? -7.863 6.703 3.420 1.00 93.12 184 ILE A N 1
ATOM 1469 C CA . ILE A 1 184 ? -8.231 5.830 4.544 1.00 93.12 184 ILE A CA 1
ATOM 1470 C C . ILE A 1 184 ? -7.997 6.531 5.887 1.00 93.12 184 ILE A C 1
ATOM 1472 O O . ILE A 1 184 ? -8.859 6.469 6.760 1.00 93.12 184 ILE A O 1
ATOM 1476 N N . ILE A 1 185 ? -6.883 7.254 6.034 1.00 93.69 185 ILE A N 1
ATOM 1477 C CA . ILE A 1 185 ? -6.566 8.046 7.232 1.00 93.69 185 ILE A CA 1
ATOM 1478 C C . ILE A 1 185 ? -7.690 9.044 7.533 1.00 93.69 185 ILE A C 1
ATOM 1480 O O . ILE A 1 185 ? -8.122 9.151 8.676 1.00 93.69 185 ILE A O 1
ATOM 1484 N N . GLN A 1 186 ? -8.205 9.746 6.520 1.00 90.75 186 GLN A N 1
ATOM 1485 C CA . GLN A 1 186 ? -9.313 10.690 6.705 1.00 90.75 186 GLN A CA 1
ATOM 1486 C C . GLN A 1 186 ? -10.577 10.013 7.248 1.00 90.75 186 GLN A C 1
ATOM 1488 O O . GLN A 1 186 ? -11.208 10.562 8.149 1.00 90.75 186 GLN A O 1
ATOM 1493 N N . VAL A 1 187 ? -10.918 8.823 6.743 1.00 92.75 187 VAL A N 1
ATOM 1494 C CA . VAL A 1 187 ? -12.096 8.069 7.199 1.00 92.75 187 VAL A CA 1
ATOM 1495 C C . VAL A 1 187 ? -11.924 7.600 8.641 1.00 92.75 187 VAL A C 1
ATOM 1497 O O . VAL A 1 187 ? -12.765 7.883 9.486 1.00 92.75 187 VAL A O 1
ATOM 1500 N N . ILE A 1 188 ? -10.823 6.921 8.960 1.00 93.88 188 ILE A N 1
ATOM 1501 C CA . ILE A 1 188 ? -10.635 6.315 10.291 1.00 93.88 188 ILE A CA 1
ATOM 1502 C C . ILE A 1 188 ? -10.392 7.357 11.395 1.00 93.88 188 ILE A C 1
ATOM 1504 O O . ILE A 1 188 ? -10.664 7.106 12.570 1.00 93.88 188 ILE A O 1
ATOM 1508 N N . GLU A 1 189 ? -9.905 8.550 11.038 1.00 92.31 189 GLU A N 1
ATOM 1509 C CA . GLU A 1 189 ? -9.787 9.672 11.974 1.00 92.31 189 GLU A CA 1
ATOM 1510 C C . GLU A 1 189 ? -11.099 10.462 12.139 1.00 92.31 189 GLU A C 1
ATOM 1512 O O . GLU A 1 189 ? -11.203 11.284 13.060 1.00 92.31 189 GLU A O 1
ATOM 1517 N N . ALA A 1 190 ? -12.132 10.198 11.331 1.00 90.06 190 ALA A N 1
ATOM 1518 C CA . ALA A 1 190 ? -13.438 10.825 11.504 1.00 90.06 190 ALA A CA 1
ATOM 1519 C C . ALA A 1 190 ? -14.054 10.458 12.876 1.00 90.06 190 ALA A C 1
ATOM 1521 O O . ALA A 1 190 ? -13.793 9.376 13.415 1.00 90.06 190 ALA A O 1
ATOM 1522 N N . PRO A 1 191 ? -14.859 11.350 13.492 1.00 88.94 191 PRO A N 1
ATOM 1523 C CA . PRO A 1 191 ? -15.479 11.077 14.791 1.00 88.94 191 PRO A CA 1
ATOM 1524 C C . PRO A 1 191 ? -16.368 9.830 14.797 1.00 88.94 191 PRO A C 1
ATOM 1526 O O . PRO A 1 191 ? -16.415 9.123 15.797 1.00 88.94 191 PRO A O 1
ATOM 1529 N N . GLU A 1 192 ? -17.038 9.552 13.681 1.00 89.69 192 GLU A N 1
ATOM 1530 C CA . GLU A 1 192 ? -17.936 8.405 13.521 1.00 89.69 192 GLU A CA 1
ATOM 1531 C C . GLU A 1 192 ? -17.221 7.048 13.614 1.00 89.69 192 GLU A C 1
ATOM 1533 O O . GLU A 1 192 ? -17.798 6.108 14.147 1.00 89.69 192 GLU A O 1
ATOM 1538 N N . PHE A 1 193 ? -15.955 6.960 13.185 1.00 91.19 193 PHE A N 1
ATOM 1539 C CA . PHE A 1 193 ? -15.151 5.731 13.234 1.00 91.19 193 PHE A CA 1
ATOM 1540 C C . PHE A 1 193 ? -14.221 5.664 14.453 1.00 91.19 193 PHE A C 1
ATOM 1542 O O . PHE A 1 193 ? -13.485 4.695 14.625 1.00 91.19 193 PHE A O 1
ATOM 1549 N N . ALA A 1 194 ? -14.229 6.672 15.332 1.00 86.94 194 ALA A N 1
ATOM 1550 C CA . ALA A 1 194 ? -13.290 6.746 16.453 1.00 86.94 194 ALA A CA 1
ATOM 1551 C C . ALA A 1 194 ? -13.366 5.534 17.393 1.00 86.94 194 ALA A C 1
ATOM 1553 O O . ALA A 1 194 ? -12.341 5.063 17.878 1.00 86.94 194 ALA A O 1
ATOM 1554 N N . SER A 1 195 ? -14.575 5.018 17.621 1.00 89.88 195 SER A N 1
ATOM 1555 C CA . SER A 1 195 ? -14.809 3.836 18.456 1.00 89.88 195 SER A CA 1
ATOM 1556 C C . SER A 1 195 ? -14.447 2.516 17.768 1.00 89.88 195 SER A C 1
ATOM 1558 O O . SER A 1 195 ? -14.326 1.501 18.448 1.00 89.88 195 SER A O 1
ATOM 1560 N N . ASP A 1 196 ? -14.273 2.517 16.443 1.00 92.94 196 ASP A N 1
ATOM 1561 C CA . ASP A 1 196 ? -13.849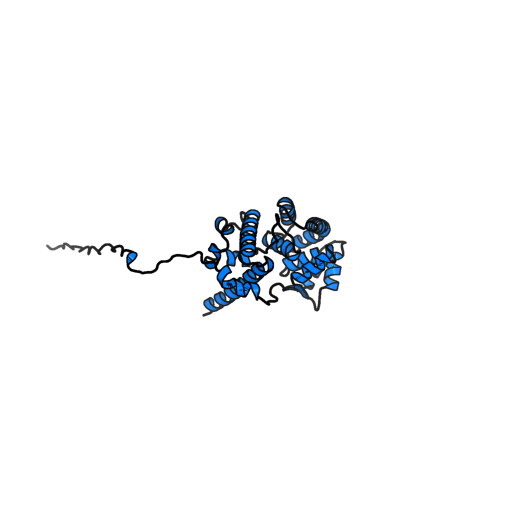 1.344 15.676 1.00 92.94 196 ASP A CA 1
ATOM 1562 C C . ASP A 1 196 ? -12.323 1.186 15.623 1.00 92.94 196 ASP A C 1
ATOM 1564 O O . ASP A 1 196 ? -11.838 0.061 15.534 1.00 92.94 196 ASP A O 1
ATOM 1568 N N . PHE A 1 197 ? -11.584 2.300 15.700 1.00 94.50 197 PHE A N 1
ATOM 1569 C CA . PHE A 1 197 ? -10.122 2.360 15.586 1.00 94.50 197 PHE A CA 1
ATOM 1570 C C . PHE A 1 197 ? -9.497 2.924 16.871 1.00 94.50 197 PHE A C 1
ATOM 1572 O O . PHE A 1 197 ? -9.099 4.097 16.951 1.00 94.50 197 PHE A O 1
ATOM 1579 N N . THR A 1 198 ? -9.488 2.107 17.923 1.00 93.31 198 THR A N 1
ATOM 1580 C CA . THR A 1 198 ? -9.076 2.520 19.269 1.00 93.31 198 THR A CA 1
ATOM 1581 C C . THR A 1 198 ? -7.568 2.695 19.394 1.00 93.31 198 THR A C 1
ATOM 1583 O O . THR A 1 198 ? -7.131 3.667 20.009 1.00 93.31 198 THR A O 1
ATOM 1586 N N . GLU A 1 199 ? -6.775 1.826 18.767 1.00 94.88 199 GLU A N 1
ATOM 1587 C CA . GLU A 1 199 ? -5.310 1.890 18.823 1.00 94.88 199 GLU A CA 1
ATOM 1588 C C . GLU A 1 199 ? -4.797 3.126 18.068 1.00 94.88 199 GLU A C 1
ATOM 1590 O O . GLU A 1 199 ? -3.966 3.891 18.569 1.00 94.88 199 GLU A O 1
ATOM 1595 N N . ILE A 1 200 ? -5.348 3.403 16.878 1.00 93.31 200 ILE A N 1
ATOM 1596 C CA . ILE A 1 200 ? -5.031 4.629 16.127 1.00 93.31 200 ILE A CA 1
ATOM 1597 C C . ILE A 1 200 ? -5.445 5.888 16.874 1.00 93.31 200 ILE A C 1
ATOM 1599 O O . ILE A 1 200 ? -4.812 6.937 16.704 1.00 93.31 200 ILE A O 1
ATOM 1603 N N . SER A 1 201 ? -6.505 5.831 17.680 1.00 90.25 201 SER A N 1
ATOM 1604 C CA . SER A 1 201 ? -7.044 7.024 18.331 1.00 90.25 201 SER A CA 1
ATOM 1605 C C . SER A 1 201 ? -6.016 7.728 19.227 1.00 90.25 201 SER A C 1
ATOM 1607 O O . SER A 1 201 ? -6.010 8.959 19.297 1.00 90.25 201 SER A O 1
ATOM 1609 N N . GLU A 1 202 ? -5.057 6.993 19.802 1.00 88.62 202 GLU A N 1
ATOM 1610 C CA . GLU A 1 202 ? -3.936 7.551 20.579 1.00 88.62 202 GLU A CA 1
ATOM 1611 C C . GLU A 1 202 ? -2.876 8.281 19.720 1.00 88.62 202 GLU A C 1
ATOM 1613 O O . GLU A 1 202 ? -2.071 9.107 20.194 1.00 88.62 202 GLU A O 1
ATOM 1618 N N . LEU A 1 203 ? -2.865 7.989 18.419 1.00 92.56 203 LEU A N 1
ATOM 1619 C CA . LEU A 1 203 ? -1.898 8.466 17.435 1.00 92.56 203 LEU A CA 1
ATOM 1620 C C . LEU A 1 203 ? -2.498 9.405 16.378 1.00 92.56 203 LEU A C 1
ATOM 1622 O O . LEU A 1 203 ? -1.778 9.797 15.458 1.00 92.56 203 LEU A O 1
ATOM 1626 N N . ARG A 1 204 ? -3.758 9.834 16.525 1.00 90.62 204 ARG A N 1
ATOM 1627 C CA . ARG A 1 204 ? -4.427 10.767 15.597 1.00 90.62 204 ARG A CA 1
ATOM 1628 C C . ARG A 1 204 ? -3.571 11.987 15.259 1.00 90.62 204 ARG A C 1
ATOM 1630 O O . ARG A 1 204 ? -2.953 12.603 16.134 1.00 90.62 204 ARG A O 1
ATOM 1637 N N . GLY A 1 205 ? -3.508 12.319 13.970 1.00 88.31 205 GLY A N 1
ATOM 1638 C CA . GLY A 1 205 ? -2.694 13.422 13.449 1.00 88.31 205 GLY A CA 1
ATOM 1639 C C . GLY A 1 205 ? -1.175 13.187 13.491 1.00 88.31 205 GLY A C 1
ATOM 1640 O O . GLY A 1 205 ? -0.406 14.083 13.135 1.00 88.31 205 GLY A O 1
ATOM 1641 N N . LYS A 1 206 ? -0.710 11.997 13.903 1.00 91.62 206 LYS A N 1
ATOM 1642 C CA . LYS A 1 206 ? 0.718 11.627 13.951 1.00 91.62 206 LYS A CA 1
ATOM 1643 C C . LYS A 1 206 ? 1.143 10.710 12.801 1.00 91.62 206 LYS A C 1
ATOM 1645 O O . LYS A 1 206 ? 2.284 10.256 12.803 1.00 91.62 206 LYS A O 1
ATOM 1650 N N . SER A 1 207 ? 0.296 10.491 11.793 1.00 89.44 207 SER A N 1
ATOM 1651 C CA . SER A 1 207 ? 0.592 9.631 10.630 1.00 89.44 207 SER A CA 1
ATOM 1652 C C . SER A 1 207 ? 1.910 9.978 9.922 1.00 89.44 207 SER A C 1
ATOM 1654 O O . SER A 1 207 ? 2.613 9.096 9.439 1.00 89.44 207 SER A O 1
ATOM 1656 N N . ARG A 1 208 ? 2.301 11.260 9.910 1.00 87.81 208 ARG A N 1
ATOM 1657 C CA . ARG A 1 208 ? 3.575 11.722 9.327 1.00 87.81 208 ARG A CA 1
ATOM 1658 C C . ARG A 1 208 ? 4.760 11.674 10.291 1.00 87.81 208 ARG A C 1
ATOM 1660 O O . ARG A 1 208 ? 5.880 11.443 9.853 1.00 87.81 208 ARG A O 1
ATOM 1667 N N . SER A 1 209 ? 4.538 11.943 11.577 1.00 90.75 209 SER A N 1
ATOM 1668 C CA . SER A 1 209 ? 5.610 12.052 12.580 1.00 90.75 209 SER A CA 1
ATOM 1669 C C . SER A 1 209 ? 5.945 10.724 13.257 1.00 90.75 209 SER A C 1
ATOM 1671 O O . SER A 1 209 ? 7.034 10.576 13.805 1.00 90.75 209 SER A O 1
ATOM 1673 N N . ARG A 1 210 ? 5.025 9.755 13.220 1.00 90.81 210 ARG A N 1
ATOM 1674 C CA . ARG A 1 210 ? 5.185 8.395 13.748 1.00 90.81 210 ARG A CA 1
ATOM 1675 C C . ARG A 1 210 ? 4.639 7.364 12.751 1.00 90.81 210 ARG A C 1
ATOM 1677 O O . ARG A 1 210 ? 3.719 6.629 13.092 1.00 90.81 210 ARG A O 1
ATOM 1684 N N . PRO A 1 211 ? 5.178 7.306 11.524 1.00 92.81 211 PRO A N 1
ATOM 1685 C CA . PRO A 1 211 ? 4.561 6.566 10.427 1.00 92.81 211 PRO A CA 1
ATOM 1686 C C . PRO A 1 211 ? 4.498 5.049 10.671 1.00 92.81 211 PRO A C 1
ATOM 1688 O O . PRO A 1 211 ? 3.448 4.457 10.444 1.00 92.81 211 PRO A O 1
ATOM 1691 N N . ILE A 1 212 ? 5.572 4.428 11.181 1.00 95.62 212 ILE A N 1
ATOM 1692 C CA . ILE A 1 212 ? 5.566 2.993 11.521 1.00 95.62 212 ILE A CA 1
ATOM 1693 C C . ILE A 1 212 ? 4.603 2.716 12.689 1.00 95.62 212 ILE A C 1
ATOM 1695 O O . ILE A 1 212 ? 3.656 1.972 12.460 1.00 95.62 212 ILE A O 1
ATOM 1699 N N . PRO A 1 213 ? 4.722 3.351 13.878 1.00 96.94 213 PRO A N 1
ATOM 1700 C CA . PRO A 1 213 ? 3.775 3.107 14.972 1.00 96.94 213 PRO A CA 1
ATOM 1701 C C . PRO A 1 213 ? 2.308 3.343 14.595 1.00 96.94 213 PRO A C 1
ATOM 1703 O O . PRO A 1 213 ? 1.430 2.618 15.044 1.00 96.94 213 PRO A O 1
ATOM 1706 N N . TYR A 1 214 ? 2.036 4.344 13.754 1.00 97.12 214 TYR A N 1
ATOM 1707 C CA . TYR A 1 214 ? 0.688 4.620 13.263 1.00 97.12 214 TYR A CA 1
ATOM 1708 C C . TYR A 1 214 ? 0.162 3.477 12.382 1.00 97.12 214 TYR A C 1
ATOM 1710 O O . TYR A 1 214 ? -0.992 3.081 12.516 1.00 97.12 214 TYR A O 1
ATOM 1718 N N . TYR A 1 215 ? 1.007 2.910 11.514 1.00 97.69 215 TYR A N 1
ATOM 1719 C CA . TYR A 1 215 ? 0.635 1.733 10.730 1.00 97.69 215 TYR A CA 1
ATOM 1720 C C . TYR A 1 215 ? 0.437 0.488 11.596 1.00 97.69 215 TYR A C 1
ATOM 1722 O O . TYR A 1 215 ? -0.476 -0.290 11.350 1.00 97.69 215 TYR A O 1
ATOM 1730 N N . GLU A 1 216 ? 1.257 0.299 12.625 1.00 97.81 216 GLU A N 1
ATOM 1731 C CA . GLU A 1 216 ? 1.102 -0.829 13.546 1.00 97.81 216 GLU A CA 1
ATOM 1732 C C . GLU A 1 216 ? -0.232 -0.765 14.285 1.00 97.81 216 GLU A C 1
ATOM 1734 O O . GLU A 1 216 ? -0.985 -1.736 14.247 1.00 97.81 216 GLU A O 1
ATOM 1739 N N . ALA A 1 217 ? -0.564 0.397 14.853 1.00 97.62 217 ALA A N 1
ATOM 1740 C CA . ALA A 1 217 ? -1.856 0.642 15.488 1.00 97.62 217 ALA A CA 1
ATOM 1741 C C . ALA A 1 217 ? -3.026 0.383 14.522 1.00 97.62 217 ALA A C 1
ATOM 1743 O O . ALA A 1 217 ? -3.992 -0.285 14.880 1.00 97.62 217 ALA A O 1
ATOM 1744 N N . TYR A 1 218 ? -2.902 0.821 13.264 1.00 97.81 218 TYR A N 1
ATOM 1745 C CA . TYR A 1 218 ? -3.902 0.531 12.236 1.00 97.81 218 TYR A CA 1
ATOM 1746 C C . TYR A 1 218 ? -4.136 -0.967 12.043 1.00 97.81 218 TYR A C 1
ATOM 1748 O O . TYR A 1 218 ? -5.276 -1.420 11.972 1.00 97.81 218 TYR A O 1
ATOM 1756 N N . LEU A 1 219 ? -3.056 -1.743 11.929 1.00 98.19 219 LEU A N 1
ATOM 1757 C CA . LEU A 1 219 ? -3.151 -3.181 11.703 1.00 98.19 219 LEU A CA 1
ATOM 1758 C C . LEU A 1 219 ? -3.738 -3.911 12.913 1.00 98.19 219 LEU A C 1
ATOM 1760 O O . LEU A 1 219 ? -4.441 -4.901 12.715 1.00 98.19 219 LEU A O 1
ATOM 1764 N N . GLU A 1 220 ? -3.478 -3.443 14.136 1.00 98.06 220 GLU A N 1
ATOM 1765 C CA . GLU A 1 220 ? -4.139 -3.956 15.345 1.00 98.06 220 GLU A CA 1
ATOM 1766 C C . GLU A 1 220 ? -5.654 -3.722 15.293 1.00 98.06 220 GLU A C 1
ATOM 1768 O O . GLU A 1 220 ? -6.428 -4.672 15.446 1.00 98.06 220 GLU A O 1
ATOM 1773 N N . ASP A 1 221 ? -6.086 -2.496 14.984 1.00 97.62 221 ASP A N 1
ATOM 1774 C CA . ASP A 1 221 ? -7.508 -2.159 14.856 1.00 97.62 221 ASP A CA 1
ATOM 1775 C C . ASP A 1 221 ? -8.186 -2.996 13.755 1.00 97.62 221 ASP A C 1
ATOM 1777 O O . ASP A 1 221 ? -9.228 -3.619 13.978 1.00 97.62 221 ASP A O 1
ATOM 1781 N N . VAL A 1 222 ? -7.566 -3.098 12.572 1.00 97.75 222 VAL A N 1
ATOM 1782 C CA . VAL A 1 222 ? -8.085 -3.918 11.463 1.00 97.75 222 VAL A CA 1
ATOM 1783 C C . VAL A 1 222 ? -8.155 -5.393 11.852 1.00 97.75 222 VAL A C 1
ATOM 1785 O O . VAL A 1 222 ? -9.160 -6.047 11.566 1.00 97.75 222 VAL A O 1
ATOM 1788 N N . ALA A 1 223 ? -7.135 -5.939 12.518 1.00 97.31 223 ALA A N 1
ATOM 1789 C CA . ALA A 1 223 ? -7.144 -7.327 12.974 1.00 97.31 223 ALA A CA 1
ATOM 1790 C C . ALA A 1 223 ? -8.258 -7.582 14.004 1.00 97.31 223 ALA A C 1
ATOM 1792 O O . ALA A 1 223 ? -8.946 -8.604 13.920 1.00 97.31 223 ALA A O 1
ATOM 1793 N N . SER A 1 224 ? -8.484 -6.638 14.922 1.00 96.38 224 SER A N 1
ATOM 1794 C CA . SER A 1 224 ? -9.579 -6.675 15.898 1.00 96.38 224 SER A CA 1
ATOM 1795 C C . SER A 1 224 ? -10.950 -6.683 15.212 1.00 96.38 224 SER A C 1
ATOM 1797 O O . SER A 1 224 ? -11.789 -7.540 15.503 1.00 96.38 224 SER A O 1
ATOM 1799 N N . ILE A 1 225 ? -11.157 -5.801 14.226 1.00 96.12 225 ILE A N 1
ATOM 1800 C CA . ILE A 1 225 ? -12.370 -5.754 13.394 1.00 96.12 225 ILE A CA 1
ATOM 1801 C C . ILE A 1 225 ? -12.582 -7.084 12.658 1.00 96.12 225 ILE A C 1
ATOM 1803 O O . ILE A 1 225 ? -13.682 -7.644 12.695 1.00 96.12 225 ILE A O 1
ATOM 1807 N N . CYS A 1 226 ? -11.533 -7.611 12.021 1.00 95.75 226 CYS A N 1
ATOM 1808 C CA . CYS A 1 226 ? -11.586 -8.880 11.294 1.00 95.75 226 CYS A CA 1
ATOM 1809 C C . CYS A 1 226 ? -12.004 -10.033 12.214 1.00 95.75 226 CYS A C 1
ATOM 1811 O O . CYS A 1 226 ? -12.916 -10.790 11.879 1.00 95.75 226 CYS A O 1
ATOM 1813 N N . GLY A 1 227 ? -11.388 -10.132 13.397 1.00 94.88 227 GLY A N 1
ATOM 1814 C CA . GLY A 1 227 ? -11.700 -11.164 14.385 1.00 94.88 227 GLY A CA 1
ATOM 1815 C C . GLY A 1 227 ? -13.107 -11.040 14.973 1.00 94.88 227 GLY A C 1
ATOM 1816 O O . GLY A 1 227 ? -13.767 -12.049 15.208 1.00 94.88 227 GLY A O 1
ATOM 1817 N N . ARG A 1 228 ? -13.599 -9.813 15.180 1.00 95.25 228 ARG A N 1
ATOM 1818 C CA . ARG A 1 228 ? -14.928 -9.560 15.758 1.00 95.25 228 ARG A CA 1
ATOM 1819 C C . ARG A 1 228 ? -16.071 -9.867 14.796 1.00 95.25 228 ARG A C 1
ATOM 1821 O O . ARG A 1 228 ? -17.119 -10.339 15.233 1.00 95.25 228 ARG A O 1
ATOM 1828 N N . TYR A 1 229 ? -15.894 -9.567 13.512 1.00 93.94 229 TYR A N 1
ATOM 1829 C CA . TYR A 1 229 ? -16.986 -9.600 12.537 1.00 93.94 229 TYR A CA 1
ATOM 1830 C C . TYR A 1 229 ? -16.828 -10.649 11.438 1.00 93.94 229 TYR A C 1
ATOM 1832 O O . TYR A 1 229 ? -17.673 -10.688 10.542 1.00 93.94 229 TYR A O 1
ATOM 1840 N N . ASP A 1 230 ? -15.808 -11.507 11.506 1.00 92.75 230 ASP A N 1
ATOM 1841 C CA . ASP A 1 230 ? -15.533 -12.540 10.498 1.00 92.75 230 ASP A CA 1
ATOM 1842 C C . ASP A 1 230 ? -15.489 -11.940 9.079 1.00 92.75 230 ASP A C 1
ATOM 1844 O O . ASP A 1 230 ? -16.260 -12.273 8.177 1.00 92.75 230 ASP A O 1
ATOM 1848 N N . VAL A 1 231 ? -14.633 -10.930 8.927 1.00 94.38 231 VAL A N 1
ATOM 1849 C CA . VAL A 1 231 ? -14.337 -10.251 7.659 1.00 94.38 231 VAL A CA 1
ATOM 1850 C C . VAL A 1 231 ? -12.829 -10.231 7.452 1.00 94.38 231 VAL A C 1
ATOM 1852 O O . VAL A 1 231 ? -12.065 -10.354 8.405 1.00 94.38 231 VAL A O 1
ATOM 1855 N N . THR A 1 232 ? -12.377 -10.086 6.209 1.00 93.25 232 THR A N 1
ATOM 1856 C CA . THR A 1 232 ? -10.941 -10.009 5.906 1.00 93.25 232 THR A CA 1
ATOM 1857 C C . THR A 1 232 ? -10.457 -8.561 5.849 1.00 93.25 232 THR A C 1
ATOM 1859 O O . THR A 1 232 ? -11.243 -7.650 5.577 1.00 93.25 232 THR A O 1
ATOM 1862 N N . ALA A 1 233 ? -9.148 -8.347 6.021 1.00 92.75 233 ALA A N 1
ATOM 1863 C CA . ALA A 1 233 ? -8.527 -7.029 5.857 1.00 92.75 233 ALA A CA 1
ATOM 1864 C C . ALA A 1 233 ? -8.847 -6.418 4.480 1.00 92.75 233 ALA A C 1
ATOM 1866 O O . ALA A 1 233 ? -9.187 -5.245 4.386 1.00 92.75 233 ALA A O 1
ATOM 1867 N N . ASP A 1 234 ? -8.867 -7.239 3.423 1.00 90.25 234 ASP A N 1
ATOM 1868 C CA . ASP A 1 234 ? -9.260 -6.815 2.074 1.00 90.25 234 ASP A CA 1
ATOM 1869 C C . ASP A 1 234 ? -10.692 -6.265 2.015 1.00 90.25 234 ASP A C 1
ATOM 1871 O O . ASP A 1 234 ? -10.969 -5.324 1.270 1.00 90.25 234 ASP A O 1
ATOM 1875 N N . MET A 1 235 ? -11.620 -6.858 2.772 1.00 91.44 235 MET A N 1
ATOM 1876 C CA . MET A 1 235 ? -13.013 -6.408 2.821 1.00 91.44 235 MET A CA 1
ATOM 1877 C C . MET A 1 235 ? -13.140 -5.082 3.573 1.00 91.44 235 MET A C 1
ATOM 1879 O O . MET A 1 235 ? -13.906 -4.221 3.134 1.00 91.44 235 MET A O 1
ATOM 1883 N N . VAL A 1 236 ? -12.381 -4.914 4.661 1.00 93.56 236 VAL A N 1
ATOM 1884 C CA . VAL A 1 236 ? -12.323 -3.672 5.448 1.00 93.56 236 VAL A CA 1
ATOM 1885 C C . VAL A 1 236 ? -11.723 -2.542 4.618 1.00 93.56 236 VAL A C 1
ATOM 1887 O O . VAL A 1 236 ? -12.367 -1.515 4.423 1.00 93.56 236 VAL A O 1
ATOM 1890 N N . ASP A 1 237 ? -10.539 -2.755 4.053 1.00 91.44 237 ASP A N 1
ATOM 1891 C CA . ASP A 1 237 ? -9.857 -1.788 3.198 1.00 91.44 237 ASP A CA 1
ATOM 1892 C C . ASP A 1 237 ? -10.745 -1.313 2.027 1.00 91.44 237 ASP A C 1
ATOM 1894 O O . ASP A 1 237 ? -10.827 -0.116 1.727 1.00 91.44 237 ASP A O 1
ATOM 1898 N N . ARG A 1 238 ? -11.426 -2.257 1.354 1.00 88.06 238 ARG A N 1
ATOM 1899 C CA . ARG A 1 238 ? -12.353 -1.957 0.252 1.00 88.06 238 ARG A CA 1
ATOM 1900 C C . ARG A 1 238 ? -13.494 -1.067 0.722 1.00 88.06 238 ARG A C 1
ATOM 1902 O O . ARG A 1 238 ? -13.828 -0.096 0.047 1.00 88.06 238 ARG A O 1
ATOM 1909 N N . PHE A 1 239 ? -14.088 -1.401 1.864 1.00 91.75 239 PHE A N 1
ATOM 1910 C CA . PHE A 1 239 ? -15.156 -0.604 2.450 1.00 91.75 239 PHE A CA 1
ATOM 1911 C C . PHE A 1 239 ? -14.686 0.817 2.771 1.00 91.75 239 PHE A C 1
ATOM 1913 O O . PHE A 1 239 ? -15.342 1.761 2.341 1.00 91.75 239 PHE A O 1
ATOM 1920 N N . LEU A 1 240 ? -13.547 0.975 3.451 1.00 92.06 240 LEU A N 1
ATOM 1921 C CA . LEU A 1 240 ? -13.009 2.290 3.819 1.00 92.06 240 LEU A CA 1
ATOM 1922 C C . LEU A 1 240 ? -12.701 3.138 2.578 1.00 92.06 240 LEU A C 1
ATOM 1924 O O . LEU A 1 240 ? -13.045 4.317 2.527 1.00 92.06 240 LEU A O 1
ATOM 1928 N N . SER A 1 241 ? -12.120 2.520 1.545 1.00 87.75 241 SER A N 1
ATOM 1929 C CA . SER A 1 241 ? -11.824 3.189 0.272 1.00 87.75 241 SER A CA 1
ATOM 1930 C C . SER A 1 241 ? -13.094 3.694 -0.423 1.00 87.75 241 SER A C 1
ATOM 1932 O O . SER A 1 241 ? -13.128 4.814 -0.926 1.00 87.75 241 SER A O 1
ATOM 1934 N N . GLU A 1 242 ? -14.153 2.882 -0.460 1.00 86.31 242 GLU A N 1
ATOM 1935 C CA . GLU A 1 242 ? -15.437 3.279 -1.048 1.00 86.31 242 GLU A CA 1
ATOM 1936 C C . GLU A 1 242 ? -16.177 4.320 -0.227 1.00 86.31 242 GLU A C 1
ATOM 1938 O O . GLU A 1 242 ? -16.774 5.234 -0.795 1.00 86.31 242 GLU A O 1
ATOM 1943 N N . TYR A 1 243 ? -16.139 4.184 1.096 1.00 88.12 243 TYR A N 1
ATOM 1944 C CA . TYR A 1 243 ? -16.757 5.136 2.001 1.00 88.12 243 TYR A CA 1
ATOM 1945 C C . TYR A 1 243 ? -16.201 6.538 1.760 1.00 88.12 243 TYR A C 1
ATOM 1947 O O . TYR A 1 243 ? -16.967 7.473 1.546 1.00 88.12 243 TYR A O 1
ATOM 1955 N N . ALA A 1 244 ? -14.876 6.658 1.663 1.00 84.69 244 ALA A N 1
ATOM 1956 C CA . ALA A 1 244 ? -14.220 7.929 1.400 1.00 84.69 244 ALA A CA 1
ATOM 1957 C C . ALA A 1 244 ? -14.620 8.565 0.058 1.00 84.69 244 ALA A C 1
ATOM 1959 O O . ALA A 1 244 ? -14.725 9.784 -0.046 1.00 84.69 244 ALA A O 1
ATOM 1960 N N . LEU A 1 245 ? -14.839 7.754 -0.985 1.00 80.62 245 LEU A N 1
ATOM 1961 C CA . LEU A 1 245 ? -15.271 8.254 -2.295 1.00 80.62 245 LEU A CA 1
ATOM 1962 C C . LEU A 1 245 ? -16.699 8.802 -2.252 1.00 80.62 245 LEU A C 1
ATOM 1964 O O . LEU A 1 245 ? -16.967 9.840 -2.855 1.00 80.62 245 LEU A O 1
ATOM 1968 N N . VAL A 1 246 ? -17.605 8.111 -1.555 1.00 79.25 246 VAL A N 1
ATOM 1969 C CA . VAL A 1 246 ? -18.999 8.550 -1.402 1.00 79.25 246 VAL A CA 1
ATOM 1970 C C . VAL A 1 246 ? -19.069 9.808 -0.539 1.00 79.25 246 VAL A C 1
ATOM 1972 O O . VAL A 1 246 ? -19.686 10.787 -0.952 1.00 79.25 246 VAL A O 1
ATOM 1975 N N . ASP A 1 247 ? -18.377 9.824 0.600 1.00 73.00 247 ASP A N 1
ATOM 1976 C CA . ASP A 1 247 ? -18.348 10.983 1.500 1.00 73.00 247 ASP A CA 1
ATOM 1977 C C . ASP A 1 247 ? -17.766 12.235 0.815 1.00 73.00 247 ASP A C 1
ATOM 1979 O O . ASP A 1 247 ? -18.310 13.339 0.929 1.00 73.00 247 ASP A O 1
ATOM 1983 N N . ALA A 1 248 ? -16.720 12.063 -0.003 1.00 63.34 248 ALA A N 1
ATOM 1984 C CA . ALA A 1 248 ? -16.172 13.145 -0.817 1.00 63.34 248 ALA A CA 1
ATOM 1985 C C . ALA A 1 248 ? -17.199 13.696 -1.826 1.00 63.34 248 ALA A C 1
ATOM 1987 O O . ALA A 1 248 ? -17.346 14.914 -1.947 1.00 63.34 248 ALA A O 1
ATOM 1988 N N . GLN A 1 249 ? -17.945 12.825 -2.517 1.00 66.56 249 GLN A N 1
ATOM 1989 C CA . GLN A 1 249 ? -18.984 13.240 -3.470 1.00 66.56 249 GLN A CA 1
ATOM 1990 C C . GLN A 1 249 ? -20.134 13.990 -2.789 1.00 66.56 249 GLN A C 1
ATOM 1992 O O . GLN A 1 249 ? -20.593 15.011 -3.305 1.00 66.56 249 GLN A O 1
ATOM 1997 N N . GLU A 1 250 ? -20.591 13.518 -1.630 1.00 70.38 250 GLU A N 1
ATOM 1998 C CA . GLU A 1 250 ? -21.643 14.189 -0.860 1.00 70.38 250 GLU A CA 1
ATOM 1999 C C . GLU A 1 250 ? -21.177 15.549 -0.322 1.00 70.38 250 GLU A C 1
ATOM 2001 O O . GLU A 1 250 ? -21.931 16.527 -0.341 1.00 70.38 250 GLU A O 1
ATOM 2006 N N . THR A 1 251 ? -19.920 15.643 0.113 1.00 63.03 251 THR A N 1
ATOM 2007 C CA . THR A 1 251 ? -19.323 16.894 0.594 1.00 63.03 251 THR A CA 1
ATOM 2008 C C . THR A 1 251 ? -19.182 17.931 -0.523 1.00 63.03 251 THR A C 1
ATOM 2010 O O . THR A 1 251 ? -19.483 19.108 -0.306 1.00 63.03 251 THR A O 1
ATOM 2013 N N . ASP A 1 252 ? -18.773 17.521 -1.725 1.00 55.84 252 ASP A N 1
ATOM 2014 C CA . ASP A 1 252 ? -18.660 18.422 -2.880 1.00 55.84 252 ASP A CA 1
ATOM 2015 C C . ASP A 1 252 ? -20.029 18.932 -3.360 1.00 55.84 252 ASP A C 1
ATOM 2017 O O . ASP A 1 252 ? -20.165 20.108 -3.716 1.00 55.84 252 ASP A O 1
ATOM 2021 N N . GLN A 1 253 ? -21.074 18.098 -3.287 1.00 52.06 253 GLN A N 1
ATOM 2022 C CA . GLN A 1 253 ? -22.451 18.520 -3.573 1.00 52.06 253 GLN A CA 1
ATOM 2023 C C . GLN A 1 253 ? -22.960 19.561 -2.568 1.00 52.06 253 GLN A C 1
ATOM 2025 O O . GLN A 1 253 ? -23.564 20.550 -2.975 1.00 52.06 253 GLN A O 1
ATOM 2030 N N . ARG A 1 254 ? -22.667 19.396 -1.269 1.00 57.47 254 ARG A N 1
ATOM 2031 C CA . ARG A 1 254 ? -23.060 20.361 -0.220 1.00 57.47 254 ARG A CA 1
ATOM 2032 C C . ARG A 1 254 ? -22.335 21.704 -0.325 1.00 57.47 254 ARG A C 1
ATOM 2034 O O . ARG A 1 254 ? -22.879 22.706 0.117 1.00 57.47 254 ARG A O 1
ATOM 2041 N N . LYS A 1 255 ? -21.120 21.742 -0.883 1.00 50.62 255 LYS A N 1
ATOM 2042 C CA . LYS A 1 255 ? -20.375 22.993 -1.137 1.00 50.62 255 LYS A CA 1
ATOM 2043 C C . LYS A 1 255 ? -20.826 23.724 -2.402 1.00 50.62 255 LYS A C 1
ATOM 2045 O O . LYS A 1 255 ? -20.512 24.901 -2.556 1.00 50.62 255 LYS A O 1
ATOM 2050 N N . SER A 1 256 ? -21.502 23.021 -3.309 1.00 50.91 256 SER A N 1
ATOM 2051 C CA . SER A 1 256 ? -21.967 23.556 -4.594 1.00 50.91 256 SER A CA 1
ATOM 2052 C C . SER A 1 256 ? -23.443 23.986 -4.577 1.00 50.91 256 SER A C 1
ATOM 2054 O O . SER A 1 256 ? -23.930 24.480 -5.594 1.00 50.91 256 SER A O 1
ATOM 2056 N N . ALA A 1 257 ? -24.139 23.783 -3.454 1.00 46.19 257 ALA A N 1
ATOM 2057 C CA . ALA A 1 257 ? -25.529 24.171 -3.198 1.00 46.19 257 ALA A CA 1
ATOM 2058 C C . ALA A 1 257 ? -25.596 25.410 -2.293 1.00 46.19 257 ALA A C 1
ATOM 2060 O O . ALA A 1 257 ? -26.518 26.230 -2.505 1.00 46.19 257 ALA A O 1
#

Organism: NCBI:txid1177929

Sequence (257 aa):
MIAGHYKTNKVRMPEPQRVSEKLLGVNWKFADHMAIHEQIQRIRNLKSTTWQTVSREDMWRGLLDRLSYNDQSFPEFLQHHAVNGEISLARRDVRNIYASHPTCGVVATIIWSHARGIRVNALSLLVRDLTKLVELFENDDFDENQMSQLLGQPGISIPTASKMLSACGRKYKGKPAAIIDDTIIQVIEAPEFASDFTEISELRGKSRSRPIPYYEAYLEDVASICGRYDVTADMVDRFLSEYALVDAQETDQRKSA

Foldseek 3Di:
DDDDDDDDPPPPDPDPPPPPPPPPPPPPPPPLQAPCVVCLVVLVPPPDQLQKFKAFLCQQVVLVVPAPDDDCLLVVLSVVQPDPRMHIDGLVNLQVCCVVPVLNSLSSLLCSLARVHDDSVLVNQCRVCSVVSSVLLVAQEDEPVSVVVQCVRRPDDLQSSLSSCQSNQGHYPPFGRAHDDPLLLVQCLDPNNCSLQVLLVVCRPCCPVPVVSNSVSVRVSLVVSCVVSVHHSVSVNVVSSVVSVVVVVVVVVVVVD

pLDDT: mean 82.25, std 19.55, range [30.52, 98.19]

Secondary structure (DSSP, 8-state):
------------PPP-----GGGS----------HHHHHHHHHHH----TTEEEEEHHHHHHHHTTS-----HHHHHHHHH-BTTEEEEEHHHHHHHHHH-HHHHHHHHHHHHTTT---HHHHHHHHHTHHHHHHHHT-SEE-HHHHHHHHTSTT--HHHHHHHHHHTT-EETTEEP----HHHHHHHTSGGGTTT-HHHHTTTT-TTTSHHHHHHHHHHHHHHHHHHHT--HHHHHHHHHHHHHHHHHHHHHHH--